Protein AF-A0A7K2Q0P8-F1 (afdb_monomer)

Structure (mmCIF, N/CA/C/O backbone):
data_AF-A0A7K2Q0P8-F1
#
_entry.id   AF-A0A7K2Q0P8-F1
#
loop_
_atom_site.group_PDB
_atom_site.id
_atom_site.type_symbol
_atom_site.label_atom_id
_atom_site.label_alt_id
_atom_site.label_comp_id
_atom_site.label_asym_id
_atom_site.label_entity_id
_atom_site.label_seq_id
_atom_site.pdbx_PDB_ins_code
_atom_site.Cartn_x
_atom_site.Cartn_y
_atom_site.Cartn_z
_atom_site.occupancy
_atom_site.B_iso_or_equiv
_atom_site.auth_seq_id
_atom_site.auth_comp_id
_atom_site.auth_asym_id
_atom_site.auth_atom_id
_atom_site.pdbx_PDB_model_num
ATOM 1 N N . MET A 1 1 ? 0.032 1.705 -35.510 1.00 32.38 1 MET A N 1
ATOM 2 C CA . MET A 1 1 ? -0.776 0.789 -34.671 1.00 32.38 1 MET A CA 1
ATOM 3 C C . MET A 1 1 ? -0.063 0.314 -33.397 1.00 32.38 1 MET A C 1
ATOM 5 O O . MET A 1 1 ? -0.763 0.073 -32.431 1.00 32.38 1 MET A O 1
ATOM 9 N N . ALA A 1 2 ? 1.277 0.293 -33.313 1.00 30.33 2 ALA A N 1
ATOM 10 C CA . ALA A 1 2 ? 2.008 -0.089 -32.087 1.00 30.33 2 ALA A CA 1
ATOM 11 C C . ALA A 1 2 ? 1.844 0.876 -30.885 1.00 30.33 2 ALA A C 1
ATOM 13 O O . ALA A 1 2 ? 1.839 0.439 -29.739 1.00 30.33 2 ALA A O 1
ATOM 14 N N . ALA A 1 3 ? 1.615 2.175 -31.125 1.00 35.56 3 ALA A N 1
ATOM 15 C CA . ALA A 1 3 ? 1.322 3.131 -30.050 1.00 35.56 3 ALA A CA 1
ATOM 16 C C . ALA A 1 3 ? 0.004 2.821 -29.312 1.00 35.56 3 ALA A C 1
ATOM 18 O O . ALA A 1 3 ? -0.130 3.158 -28.145 1.00 35.56 3 ALA A O 1
ATOM 19 N N . ILE A 1 4 ? -0.951 2.139 -29.960 1.00 36.28 4 ILE A N 1
ATOM 20 C CA . ILE A 1 4 ? -2.225 1.728 -29.346 1.00 36.28 4 ILE A CA 1
ATOM 21 C C . ILE A 1 4 ? -2.031 0.493 -28.444 1.00 36.28 4 ILE A C 1
ATOM 23 O O . ILE A 1 4 ? -2.782 0.315 -27.488 1.00 36.28 4 ILE A O 1
ATOM 27 N N . GLU A 1 5 ? -1.003 -0.326 -28.692 1.00 36.34 5 GLU A N 1
ATOM 28 C CA . GLU A 1 5 ? -0.676 -1.479 -27.843 1.00 36.34 5 GLU A CA 1
ATOM 29 C C . GLU A 1 5 ? 0.145 -1.085 -26.605 1.00 36.34 5 GLU A C 1
ATOM 31 O O . GLU A 1 5 ? -0.151 -1.583 -25.521 1.00 36.34 5 GLU A O 1
ATOM 36 N N . LEU A 1 6 ? 1.069 -0.117 -26.712 1.00 39.50 6 LEU A N 1
ATOM 37 C CA . LEU A 1 6 ? 1.700 0.505 -25.531 1.00 39.50 6 LEU A CA 1
ATOM 38 C C . LEU A 1 6 ? 0.698 1.327 -24.693 1.00 39.50 6 LEU A C 1
ATOM 40 O O . LEU A 1 6 ? 0.765 1.333 -23.470 1.00 39.50 6 LEU A O 1
ATOM 44 N N . ASN A 1 7 ? -0.294 1.960 -25.324 1.00 39.28 7 ASN A N 1
ATOM 45 C CA . ASN A 1 7 ? -1.367 2.706 -24.644 1.00 39.28 7 ASN A CA 1
ATOM 46 C C . ASN A 1 7 ? -2.333 1.787 -23.846 1.00 39.28 7 ASN A C 1
ATOM 48 O O . ASN A 1 7 ? -3.173 2.254 -23.085 1.00 39.28 7 ASN A O 1
ATOM 52 N N . ARG A 1 8 ? -2.223 0.453 -23.979 1.00 47.94 8 ARG A N 1
ATOM 53 C CA . ARG A 1 8 ? -2.902 -0.502 -23.082 1.00 47.94 8 ARG A CA 1
ATOM 54 C C . ARG A 1 8 ? -2.062 -0.901 -21.864 1.00 47.94 8 ARG A C 1
ATOM 56 O O . ARG A 1 8 ? -2.646 -1.404 -20.904 1.00 47.94 8 ARG A O 1
ATOM 63 N N . SER A 1 9 ? -0.738 -0.700 -21.871 1.00 60.16 9 SER A N 1
ATOM 64 C CA . SER A 1 9 ? 0.135 -1.156 -20.779 1.00 60.16 9 SER A CA 1
ATOM 65 C C . SER A 1 9 ? 0.196 -0.192 -19.597 1.00 60.16 9 SER A C 1
ATOM 67 O O . SER A 1 9 ? 0.247 -0.669 -18.467 1.00 60.16 9 SER A O 1
ATOM 69 N N . GLY A 1 10 ? 0.130 1.127 -19.816 1.00 63.50 10 GLY A N 1
ATOM 70 C CA . GLY A 1 10 ? 0.243 2.141 -18.755 1.00 63.50 10 GLY A CA 1
ATOM 71 C C . GLY A 1 10 ? -0.878 2.050 -17.715 1.00 63.50 10 GLY A C 1
ATOM 72 O O . GLY A 1 10 ? -0.632 1.771 -16.540 1.00 63.50 10 GLY A O 1
ATOM 73 N N . GLY A 1 11 ? -2.135 2.193 -18.145 1.00 70.00 11 GLY A N 1
ATOM 74 C CA . GLY A 1 11 ? -3.288 2.070 -17.243 1.00 70.00 11 GLY A CA 1
ATOM 75 C C . GLY A 1 11 ? -3.462 0.691 -16.587 1.00 70.00 11 GLY A C 1
ATOM 76 O O . GLY A 1 11 ? -3.832 0.606 -15.413 1.00 70.00 11 GLY A O 1
ATOM 77 N N . ALA A 1 12 ? -3.144 -0.396 -17.300 1.00 73.25 12 ALA A N 1
ATOM 78 C CA . ALA A 1 12 ? -3.151 -1.745 -16.726 1.00 73.25 12 ALA A CA 1
ATOM 79 C C . ALA A 1 12 ? -2.068 -1.908 -15.648 1.00 73.25 12 ALA A C 1
ATOM 81 O O . ALA A 1 12 ? -2.327 -2.497 -14.597 1.00 73.25 12 ALA A O 1
ATOM 82 N N . TYR A 1 13 ? -0.883 -1.336 -15.876 1.00 77.12 13 TYR A N 1
ATOM 83 C CA . TYR A 1 13 ? 0.220 -1.366 -14.924 1.00 77.12 13 TYR A CA 1
ATOM 84 C C . TYR A 1 13 ? -0.144 -0.676 -13.609 1.00 77.12 13 TYR A C 1
ATOM 86 O O . TYR A 1 13 ? 0.104 -1.243 -12.551 1.00 77.12 13 TYR A O 1
ATOM 94 N N . VAL A 1 14 ? -0.789 0.497 -13.647 1.00 82.62 14 VAL A N 1
ATOM 95 C CA . VAL A 1 14 ? -1.215 1.224 -12.433 1.00 82.62 14 VAL A CA 1
ATOM 96 C C . VAL A 1 14 ? -2.133 0.365 -11.556 1.00 82.62 14 VAL A C 1
ATOM 98 O O . VAL A 1 14 ? -1.926 0.269 -10.345 1.00 82.62 14 VAL A O 1
ATOM 101 N N . ALA A 1 15 ? -3.126 -0.294 -12.157 1.00 82.56 15 ALA A N 1
ATOM 102 C CA . ALA A 1 15 ? -4.069 -1.139 -11.426 1.00 82.56 15 ALA A CA 1
ATOM 103 C C . ALA A 1 15 ? -3.408 -2.409 -10.865 1.00 82.56 15 ALA A C 1
ATOM 105 O O . ALA A 1 15 ? -3.648 -2.779 -9.715 1.00 82.56 15 ALA A O 1
ATOM 106 N N . VAL A 1 16 ? -2.542 -3.060 -11.648 1.00 78.94 16 VAL A N 1
ATOM 107 C CA . VAL A 1 16 ? -1.790 -4.241 -11.194 1.00 78.94 16 VAL A CA 1
ATOM 108 C C . VAL A 1 16 ? -0.816 -3.867 -10.080 1.00 78.94 16 VAL A C 1
ATOM 110 O O . VAL A 1 16 ? -0.762 -4.559 -9.066 1.00 78.94 16 VAL A O 1
ATOM 113 N N . ALA A 1 17 ? -0.096 -2.753 -10.224 1.00 82.00 17 ALA A N 1
ATOM 114 C CA . ALA A 1 17 ? 0.813 -2.243 -9.208 1.00 82.00 17 ALA A CA 1
ATOM 115 C C . ALA A 1 17 ? 0.069 -1.968 -7.896 1.00 82.00 17 ALA A C 1
ATOM 117 O O . ALA A 1 17 ? 0.511 -2.434 -6.852 1.00 82.00 17 ALA A O 1
ATOM 118 N N . PHE A 1 18 ? -1.097 -1.312 -7.940 1.00 88.12 18 PHE A N 1
ATOM 119 C CA . PHE A 1 18 ? -1.948 -1.126 -6.759 1.00 88.12 18 PHE A CA 1
ATOM 120 C C . PHE A 1 18 ? -2.274 -2.456 -6.064 1.00 88.12 18 PHE A C 1
ATOM 122 O O . PHE A 1 18 ? -2.035 -2.591 -4.867 1.00 88.12 18 PHE A O 1
ATOM 129 N N . LEU A 1 19 ? -2.758 -3.459 -6.807 1.00 85.88 19 LEU A N 1
ATOM 130 C CA . LEU A 1 19 ? -3.130 -4.762 -6.241 1.00 85.88 19 LEU A CA 1
ATOM 131 C C . LEU A 1 19 ? -1.932 -5.511 -5.642 1.00 85.88 19 LEU A C 1
ATOM 133 O O . LEU A 1 19 ? -2.042 -6.090 -4.560 1.00 85.88 19 LEU A O 1
ATOM 137 N N . VAL A 1 20 ? -0.783 -5.480 -6.319 1.00 79.94 20 VAL A N 1
ATOM 138 C CA . VAL A 1 20 ? 0.468 -6.066 -5.819 1.00 79.94 20 VAL A CA 1
ATOM 139 C C . VAL A 1 20 ? 0.883 -5.386 -4.517 1.00 79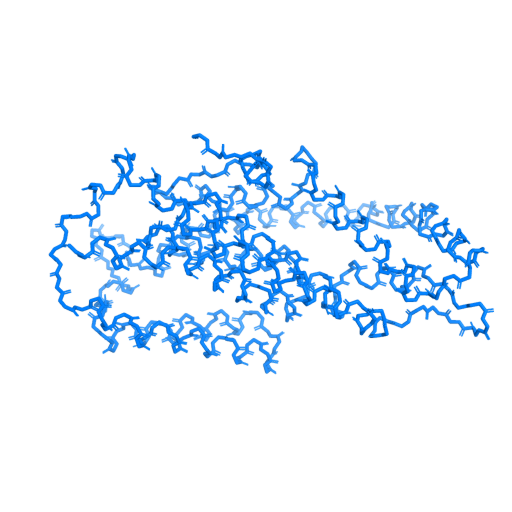.94 20 VAL A C 1
ATOM 141 O O . VAL A 1 20 ? 1.196 -6.070 -3.543 1.00 79.94 20 VAL A O 1
ATOM 144 N N . VAL A 1 21 ? 0.826 -4.054 -4.458 1.00 85.69 21 VAL A N 1
ATOM 145 C CA . VAL A 1 21 ? 1.157 -3.321 -3.233 1.00 85.69 21 VAL A CA 1
ATOM 146 C C . VAL A 1 21 ? 0.156 -3.620 -2.120 1.00 85.69 21 VAL A C 1
ATOM 148 O O . VAL A 1 21 ? 0.594 -3.849 -1.000 1.00 85.69 21 VAL A O 1
ATOM 151 N N . CYS A 1 22 ? -1.150 -3.708 -2.396 1.00 86.88 22 CYS A N 1
ATOM 152 C CA . CYS A 1 22 ? -2.152 -4.112 -1.402 1.00 86.88 22 CYS A CA 1
ATOM 153 C C . CYS A 1 22 ? -1.795 -5.450 -0.746 1.00 86.88 22 CYS A C 1
ATOM 155 O O . CYS A 1 22 ? -1.881 -5.596 0.472 1.00 86.88 22 CYS A O 1
ATOM 157 N N . VAL A 1 23 ? -1.384 -6.427 -1.555 1.00 82.31 23 VAL A N 1
ATOM 158 C CA . VAL A 1 23 ? -0.967 -7.748 -1.077 1.00 82.31 23 VAL A CA 1
ATOM 159 C C . VAL A 1 23 ? 0.282 -7.661 -0.206 1.00 82.31 23 VAL A C 1
ATOM 161 O O . VAL A 1 23 ? 0.292 -8.197 0.903 1.00 82.31 23 VAL A O 1
ATOM 164 N N . ILE A 1 24 ? 1.320 -6.974 -0.687 1.00 79.44 24 ILE A N 1
ATOM 165 C CA . ILE A 1 24 ? 2.579 -6.819 0.051 1.00 79.44 24 ILE A CA 1
ATOM 166 C C . ILE A 1 24 ? 2.325 -6.085 1.371 1.00 79.44 24 ILE A C 1
ATOM 168 O O . ILE A 1 24 ? 2.806 -6.528 2.409 1.00 79.44 24 ILE A O 1
ATOM 172 N N . ALA A 1 25 ? 1.515 -5.027 1.356 1.00 84.50 25 ALA A N 1
ATOM 173 C CA . ALA A 1 25 ? 1.188 -4.231 2.533 1.00 84.50 25 ALA A CA 1
ATOM 174 C C . ALA A 1 25 ? 0.425 -5.043 3.590 1.00 84.50 25 ALA A C 1
ATOM 176 O O . ALA A 1 25 ? 0.721 -4.940 4.780 1.00 84.50 25 ALA A O 1
ATOM 177 N N . MET A 1 26 ? -0.512 -5.903 3.168 1.00 82.81 26 MET A N 1
ATOM 178 C CA . MET A 1 26 ? -1.205 -6.827 4.075 1.00 82.81 26 MET A CA 1
ATOM 179 C C . MET A 1 26 ? -0.249 -7.823 4.742 1.00 82.81 26 MET A C 1
ATOM 181 O O . MET A 1 26 ? -0.456 -8.182 5.901 1.00 82.81 26 MET A O 1
ATOM 185 N N . ALA A 1 27 ? 0.774 -8.286 4.017 1.00 73.88 27 ALA A N 1
ATOM 186 C CA . ALA A 1 27 ? 1.766 -9.223 4.539 1.00 73.88 27 ALA A CA 1
ATOM 187 C C . ALA A 1 27 ? 2.802 -8.537 5.443 1.00 73.88 27 ALA A C 1
ATOM 189 O O . ALA A 1 27 ? 3.167 -9.092 6.477 1.00 73.88 27 ALA A O 1
ATOM 190 N N . ALA A 1 28 ? 3.256 -7.340 5.062 1.00 74.06 28 ALA A N 1
ATOM 191 C CA . ALA A 1 28 ? 4.276 -6.578 5.776 1.00 74.06 28 ALA A CA 1
ATOM 192 C C . ALA A 1 28 ? 3.746 -5.938 7.066 1.00 74.06 28 ALA A C 1
ATOM 194 O O . ALA A 1 28 ? 4.506 -5.762 8.012 1.00 74.06 28 ALA A O 1
ATOM 195 N N . GLY A 1 29 ? 2.461 -5.568 7.115 1.00 71.38 29 GLY A N 1
ATOM 196 C CA . GLY A 1 29 ? 1.858 -4.954 8.300 1.00 71.38 29 GLY A CA 1
ATOM 197 C C . GLY A 1 29 ? 2.244 -3.500 8.559 1.00 71.38 29 GLY A C 1
ATOM 198 O O . GLY A 1 29 ? 1.829 -2.946 9.570 1.00 71.38 29 GLY A O 1
ATOM 199 N N . SER A 1 30 ? 3.018 -2.888 7.659 1.00 80.56 30 SER A N 1
ATOM 200 C CA . SER A 1 30 ? 3.461 -1.498 7.750 1.00 80.56 30 SER A CA 1
ATOM 201 C C . SER A 1 30 ? 3.373 -0.815 6.389 1.00 80.56 30 SER A C 1
ATOM 203 O O . SER A 1 30 ? 4.023 -1.231 5.423 1.00 80.56 30 SER A O 1
ATOM 205 N N . SER A 1 31 ? 2.613 0.273 6.315 1.00 84.75 31 SER A N 1
ATOM 206 C CA . SER A 1 31 ? 2.510 1.127 5.129 1.00 84.75 31 SER A CA 1
ATOM 207 C C . SER A 1 31 ? 3.823 1.837 4.784 1.00 84.75 31 SER A C 1
ATOM 209 O O . SER A 1 31 ? 4.222 1.834 3.620 1.00 84.75 31 SER A O 1
ATOM 211 N N . ILE A 1 32 ? 4.554 2.378 5.767 1.00 82.38 32 ILE A N 1
ATOM 212 C CA . ILE A 1 32 ? 5.842 3.063 5.535 1.00 82.38 32 ILE A CA 1
ATOM 213 C C . ILE A 1 32 ? 6.897 2.098 4.983 1.00 82.38 32 ILE A C 1
ATOM 215 O O . ILE A 1 32 ? 7.506 2.382 3.949 1.00 82.38 32 ILE A O 1
ATOM 219 N N . GLY A 1 33 ? 7.078 0.935 5.619 1.00 75.56 33 GLY A N 1
ATOM 220 C CA . GLY A 1 33 ? 8.026 -0.080 5.144 1.00 75.56 33 GLY A CA 1
ATOM 221 C C . GLY A 1 33 ? 7.673 -0.599 3.747 1.00 75.56 33 GLY A C 1
ATOM 222 O O . GLY A 1 33 ? 8.552 -0.793 2.901 1.00 75.56 33 GLY A O 1
ATOM 223 N N . THR A 1 34 ? 6.374 -0.733 3.466 1.00 82.88 34 THR A N 1
ATOM 224 C CA . THR A 1 34 ? 5.898 -1.098 2.130 1.00 82.88 34 THR A CA 1
ATOM 225 C C . THR A 1 34 ? 6.275 -0.037 1.099 1.00 82.88 34 THR A C 1
ATOM 227 O O . THR A 1 34 ? 6.840 -0.395 0.069 1.00 82.88 34 THR A O 1
ATOM 230 N N . MET A 1 35 ? 6.048 1.256 1.368 1.00 81.69 35 MET A N 1
ATOM 231 C CA . MET A 1 35 ? 6.392 2.337 0.430 1.00 81.69 35 MET A CA 1
ATOM 232 C C . MET A 1 35 ? 7.881 2.343 0.066 1.00 81.69 35 MET A C 1
ATOM 234 O O . MET A 1 35 ? 8.209 2.377 -1.119 1.00 81.69 35 MET A O 1
ATOM 238 N N . PHE A 1 36 ? 8.774 2.232 1.056 1.00 74.81 36 PHE A N 1
ATOM 239 C CA . PHE A 1 36 ? 10.222 2.174 0.815 1.00 74.81 36 PHE A CA 1
ATOM 240 C C . PHE A 1 36 ? 10.656 0.964 -0.012 1.00 74.81 36 PHE A C 1
ATOM 242 O O . PHE A 1 36 ? 11.686 1.021 -0.674 1.00 74.81 36 PHE A O 1
ATOM 249 N N . THR A 1 37 ? 9.876 -0.115 0.001 1.00 70.81 37 THR A N 1
ATOM 250 C CA . THR A 1 37 ? 10.182 -1.322 -0.772 1.00 70.81 37 THR A CA 1
ATOM 251 C C . THR A 1 37 ? 9.642 -1.228 -2.196 1.00 70.81 37 THR A C 1
ATOM 253 O O . THR A 1 37 ? 10.331 -1.569 -3.154 1.00 70.81 37 THR A O 1
ATOM 256 N N . VAL A 1 38 ? 8.399 -0.769 -2.355 1.00 75.75 38 VAL A N 1
ATOM 257 C CA . VAL A 1 38 ? 7.681 -0.878 -3.633 1.00 75.75 38 VAL A CA 1
ATOM 258 C C . VAL A 1 38 ? 7.913 0.308 -4.566 1.00 75.75 38 VAL A C 1
ATOM 260 O O . VAL A 1 38 ? 7.979 0.088 -5.774 1.00 75.75 38 VAL A O 1
ATOM 263 N N . PHE A 1 39 ? 8.073 1.539 -4.055 1.00 77.06 39 PHE A N 1
ATOM 264 C CA . PHE A 1 39 ? 8.323 2.724 -4.896 1.00 77.06 39 PHE A CA 1
ATOM 265 C C . PHE A 1 39 ? 9.623 2.558 -5.697 1.00 77.06 39 PHE A C 1
ATOM 267 O O . PHE A 1 39 ? 9.539 2.596 -6.925 1.00 77.06 39 PHE A O 1
ATOM 274 N N . PRO A 1 40 ? 10.748 2.208 -5.035 1.00 66.69 40 PRO A N 1
ATOM 275 C CA . PRO A 1 40 ? 11.848 1.374 -5.496 1.00 66.69 40 PRO A CA 1
ATOM 276 C C . PRO A 1 40 ? 11.828 0.899 -6.936 1.00 66.69 40 PRO A C 1
ATOM 278 O O . PRO A 1 40 ? 12.641 1.242 -7.795 1.00 66.69 40 PRO A O 1
ATOM 281 N N . ILE A 1 41 ? 10.862 0.002 -7.089 1.00 66.81 41 ILE A N 1
ATOM 282 C CA . ILE A 1 41 ? 10.785 -1.050 -8.080 1.00 66.81 41 ILE A CA 1
ATOM 283 C C . ILE A 1 41 ? 9.674 -0.705 -9.065 1.00 66.81 41 ILE A C 1
ATOM 285 O O . ILE A 1 41 ? 9.884 -0.702 -10.275 1.00 66.81 41 ILE A O 1
ATOM 289 N N . LEU A 1 42 ? 8.483 -0.398 -8.546 1.00 73.19 42 LEU A N 1
ATOM 290 C CA . LEU A 1 42 ? 7.278 -0.274 -9.353 1.00 73.19 42 LEU A CA 1
ATOM 291 C C . LEU A 1 42 ? 7.117 1.117 -9.966 1.00 73.19 42 LEU A C 1
ATOM 293 O O . LEU A 1 42 ? 6.543 1.220 -11.049 1.00 73.19 42 LEU A O 1
ATOM 297 N N . TYR A 1 43 ? 7.613 2.170 -9.312 1.00 73.50 43 TYR A N 1
ATOM 298 C CA . TYR A 1 43 ? 7.491 3.536 -9.817 1.00 73.50 43 TYR A CA 1
ATOM 299 C C . TYR A 1 43 ? 8.303 3.769 -11.106 1.00 73.50 43 TYR A C 1
ATOM 301 O O . TYR A 1 43 ? 7.690 4.088 -12.128 1.00 73.50 43 TYR A O 1
ATOM 309 N N . PRO A 1 44 ? 9.636 3.548 -11.141 1.00 62.88 44 PRO A N 1
ATOM 310 C CA . PRO A 1 44 ? 10.418 3.776 -12.359 1.00 62.88 44 PRO A CA 1
ATOM 311 C C . PRO A 1 44 ? 10.017 2.831 -13.499 1.00 62.88 44 PRO A C 1
ATOM 313 O O . PRO A 1 44 ? 9.947 3.256 -14.651 1.00 62.88 44 PRO A O 1
ATOM 316 N N . ALA A 1 45 ? 9.682 1.575 -13.186 1.00 66.25 45 ALA A N 1
ATOM 317 C CA . ALA A 1 45 ? 9.215 0.611 -14.179 1.00 66.25 45 ALA A CA 1
ATOM 318 C C . ALA A 1 45 ? 7.875 1.025 -14.810 1.00 66.25 45 ALA A C 1
ATOM 320 O O . ALA A 1 45 ? 7.703 0.894 -16.019 1.00 66.25 45 ALA A O 1
ATOM 321 N N . GLY A 1 46 ? 6.951 1.580 -14.019 1.00 66.38 46 GLY A N 1
ATOM 322 C CA . GLY A 1 46 ? 5.668 2.061 -14.527 1.00 66.38 46 GLY A CA 1
ATOM 323 C C . GLY A 1 46 ? 5.805 3.279 -15.431 1.00 66.38 46 GLY A C 1
ATOM 324 O O . GLY A 1 46 ? 5.194 3.323 -16.497 1.00 66.38 46 GLY A O 1
ATOM 325 N N . VAL A 1 47 ? 6.657 4.236 -15.054 1.00 69.56 47 VAL A N 1
ATOM 326 C CA . VAL A 1 47 ? 6.945 5.406 -15.899 1.00 69.56 47 VAL A CA 1
ATOM 327 C C . VAL A 1 47 ? 7.600 4.981 -17.219 1.00 69.56 47 VAL A C 1
ATOM 329 O O . VAL A 1 47 ? 7.244 5.508 -18.271 1.00 69.56 47 VAL A O 1
ATOM 332 N N . ALA A 1 48 ? 8.486 3.980 -17.197 1.00 62.59 48 ALA A N 1
ATOM 333 C CA . ALA A 1 48 ? 9.137 3.459 -18.401 1.00 62.59 48 ALA A CA 1
ATOM 334 C C . ALA A 1 48 ? 8.160 2.811 -19.404 1.00 62.59 48 ALA A C 1
ATOM 336 O O . ALA A 1 48 ? 8.394 2.882 -20.608 1.00 62.59 48 ALA A O 1
ATOM 337 N N . VAL A 1 49 ? 7.054 2.218 -18.935 1.00 65.56 49 VAL A N 1
ATOM 338 C CA . VAL A 1 49 ? 5.996 1.648 -19.798 1.00 65.56 49 VAL A CA 1
ATOM 339 C C . VAL A 1 49 ? 4.867 2.637 -20.117 1.00 65.56 49 VAL A C 1
ATOM 341 O O . VAL A 1 49 ? 3.839 2.241 -20.669 1.00 65.56 49 VAL A O 1
ATOM 344 N N . GLY A 1 50 ? 5.055 3.919 -19.783 1.00 64.25 50 GLY A N 1
ATOM 345 C CA . GLY A 1 50 ? 4.151 5.013 -20.139 1.00 64.25 50 GLY A CA 1
ATOM 346 C C . GLY A 1 50 ? 3.056 5.330 -19.120 1.00 64.25 50 GLY A C 1
ATOM 347 O O . GLY A 1 50 ? 2.184 6.131 -19.436 1.00 64.25 50 GLY A O 1
ATOM 348 N N . ALA A 1 51 ? 3.077 4.755 -17.912 1.00 70.88 51 ALA A N 1
ATOM 349 C CA . ALA A 1 51 ? 2.080 5.075 -16.891 1.00 70.88 51 ALA A CA 1
ATOM 350 C C . ALA A 1 51 ? 2.229 6.520 -16.387 1.00 70.88 51 ALA A C 1
ATOM 352 O O . ALA A 1 51 ? 3.337 6.976 -16.090 1.00 70.88 51 ALA A O 1
ATOM 353 N N . GLN A 1 52 ? 1.103 7.220 -16.211 1.00 78.44 52 GLN A N 1
ATOM 354 C CA . GLN A 1 52 ? 1.104 8.574 -15.658 1.00 78.44 52 GLN A CA 1
ATOM 355 C C . GLN A 1 52 ? 1.762 8.591 -14.257 1.00 78.44 52 GLN A C 1
ATOM 357 O O . GLN A 1 52 ? 1.225 7.972 -13.331 1.00 78.44 52 GLN A O 1
ATOM 362 N N . PRO A 1 53 ? 2.860 9.348 -14.051 1.00 79.44 53 PRO A N 1
ATOM 363 C CA . PRO A 1 53 ? 3.633 9.316 -12.806 1.00 79.44 53 PRO A CA 1
ATOM 364 C C . PRO A 1 53 ? 2.805 9.656 -11.562 1.00 79.44 53 PRO A C 1
ATOM 366 O O . PRO A 1 53 ? 2.900 8.985 -10.538 1.00 79.44 53 PRO A O 1
ATOM 369 N N . VAL A 1 54 ? 1.928 10.659 -11.659 1.00 81.75 54 VAL A N 1
ATOM 370 C CA . VAL A 1 54 ? 1.106 11.099 -10.522 1.00 81.75 54 VAL A CA 1
ATOM 371 C C . VAL A 1 54 ? 0.082 10.036 -10.119 1.00 81.75 54 VAL A C 1
ATOM 373 O O . VAL A 1 54 ? -0.069 9.730 -8.936 1.00 81.75 54 VAL A O 1
ATOM 376 N N . LEU A 1 55 ? -0.581 9.428 -11.107 1.00 82.44 55 LEU A N 1
ATOM 377 C CA . LEU A 1 55 ? -1.562 8.372 -10.873 1.00 82.44 55 LEU A CA 1
ATOM 378 C C . LEU A 1 55 ? -0.895 7.105 -10.323 1.00 82.44 55 LEU A C 1
ATOM 380 O O . LEU A 1 55 ? -1.426 6.475 -9.412 1.00 82.44 55 LEU A O 1
ATOM 384 N N . LEU A 1 56 ? 0.291 6.763 -10.832 1.00 82.81 56 LEU A N 1
ATOM 385 C CA . LEU A 1 56 ? 1.082 5.639 -10.344 1.00 82.81 56 LEU A CA 1
ATOM 386 C C . LEU A 1 56 ? 1.548 5.854 -8.898 1.00 82.81 56 LEU A C 1
ATOM 388 O O . LEU A 1 56 ? 1.376 4.963 -8.072 1.00 82.81 56 LEU A O 1
ATOM 392 N N . ALA A 1 57 ? 2.080 7.032 -8.561 1.00 83.81 57 ALA A N 1
ATOM 393 C CA . ALA A 1 57 ? 2.467 7.357 -7.186 1.00 83.81 57 ALA A CA 1
ATOM 394 C C . ALA A 1 57 ? 1.267 7.273 -6.226 1.00 83.81 57 ALA A C 1
ATOM 396 O O . ALA A 1 57 ? 1.375 6.683 -5.149 1.00 83.81 57 ALA A O 1
ATOM 397 N N . GLY A 1 58 ? 0.106 7.793 -6.641 1.00 84.94 58 GLY A N 1
ATOM 398 C CA . GLY A 1 58 ? -1.142 7.682 -5.884 1.00 84.94 58 GLY A CA 1
ATOM 399 C C . GLY A 1 58 ? -1.612 6.235 -5.707 1.00 84.94 58 GLY A C 1
ATOM 400 O O . GLY A 1 58 ? -2.054 5.863 -4.620 1.00 84.94 58 GLY A O 1
ATOM 401 N N . ALA A 1 59 ? -1.467 5.395 -6.734 1.00 86.56 59 ALA A N 1
ATOM 402 C CA . ALA A 1 59 ? -1.797 3.973 -6.682 1.00 86.56 59 ALA A CA 1
ATOM 403 C C . ALA A 1 59 ? -0.890 3.200 -5.709 1.00 86.56 59 ALA A C 1
ATOM 405 O O . ALA A 1 59 ? -1.388 2.456 -4.865 1.00 86.56 59 ALA A O 1
ATOM 406 N N . LEU A 1 60 ? 0.428 3.413 -5.764 1.00 87.50 60 LEU A N 1
ATOM 407 C CA . LEU A 1 60 ? 1.378 2.771 -4.847 1.00 87.50 60 LEU A CA 1
ATOM 408 C C . LEU A 1 60 ? 1.132 3.196 -3.390 1.00 87.50 60 LEU A C 1
ATOM 410 O O . LEU A 1 60 ? 1.088 2.354 -2.495 1.00 87.50 60 LEU A O 1
ATOM 414 N N . LEU A 1 61 ? 0.896 4.491 -3.158 1.00 88.50 61 LEU A N 1
ATOM 415 C CA . LEU A 1 61 ? 0.528 5.029 -1.846 1.00 88.50 61 LEU A CA 1
ATOM 416 C C . LEU A 1 61 ? -0.776 4.408 -1.319 1.00 88.50 61 LEU A C 1
ATOM 418 O O . LEU A 1 61 ? -0.834 3.938 -0.183 1.00 88.50 61 LEU A O 1
ATOM 422 N N . SER A 1 62 ? -1.815 4.369 -2.156 1.00 88.50 62 SER A N 1
ATOM 423 C CA . SER A 1 62 ? -3.125 3.817 -1.787 1.00 88.50 62 SER A CA 1
ATOM 424 C C . SER A 1 62 ? -3.039 2.330 -1.446 1.00 88.50 62 SER A C 1
ATOM 426 O O . SER A 1 62 ? -3.679 1.875 -0.500 1.00 88.50 62 SER A O 1
ATOM 428 N N . GLY A 1 63 ? -2.222 1.569 -2.182 1.00 88.12 63 GLY A N 1
ATOM 429 C CA . GLY A 1 63 ? -1.987 0.156 -1.896 1.00 88.12 63 GLY A CA 1
ATOM 430 C C . GLY A 1 63 ? -1.287 -0.060 -0.553 1.00 88.12 63 GLY A C 1
ATOM 431 O O . GLY A 1 63 ? -1.661 -0.961 0.197 1.00 88.12 63 GLY A O 1
ATOM 432 N N . ALA A 1 64 ? -0.314 0.794 -0.216 1.00 87.50 64 ALA A N 1
ATOM 433 C CA . ALA A 1 64 ? 0.394 0.719 1.060 1.00 87.50 64 ALA A CA 1
ATOM 434 C C . ALA A 1 64 ? -0.549 0.997 2.244 1.00 87.50 64 ALA A C 1
ATOM 436 O O . ALA A 1 64 ? -0.554 0.247 3.218 1.00 87.50 64 ALA A O 1
ATOM 437 N N . LEU A 1 65 ? -1.406 2.016 2.129 1.00 87.44 65 LEU A N 1
ATOM 438 C CA . LEU A 1 65 ? -2.398 2.381 3.153 1.00 87.44 65 LEU A CA 1
ATOM 439 C C . LEU A 1 65 ? -3.552 1.376 3.269 1.00 87.44 65 LEU A C 1
ATOM 441 O O . LEU A 1 65 ? -4.143 1.199 4.336 1.00 87.44 65 LEU A O 1
ATOM 445 N N . PHE A 1 66 ? -3.885 0.684 2.180 1.00 88.38 66 PHE A N 1
ATOM 446 C CA . PHE A 1 66 ? -4.843 -0.415 2.230 1.00 88.38 66 PHE A CA 1
ATOM 447 C C . PHE A 1 66 ? -4.369 -1.536 3.172 1.00 88.38 66 PHE A C 1
ATOM 449 O O . PHE A 1 66 ? -5.187 -2.104 3.898 1.00 88.38 66 PHE A O 1
ATOM 456 N N . GLY A 1 67 ? -3.062 -1.816 3.216 1.00 85.88 67 GLY A N 1
ATOM 457 C CA . GLY A 1 67 ? -2.484 -2.820 4.112 1.00 85.88 67 GLY A CA 1
ATOM 458 C C . GLY A 1 67 ? -2.789 -2.570 5.586 1.00 85.88 67 GLY A C 1
ATOM 459 O O . GLY A 1 67 ? -3.177 -3.506 6.281 1.00 85.88 67 GLY A O 1
ATOM 460 N N . ASP A 1 68 ? -2.736 -1.314 6.039 1.00 85.00 68 ASP A N 1
ATOM 461 C CA . ASP A 1 68 ? -3.014 -0.942 7.437 1.00 85.00 68 ASP A CA 1
ATOM 462 C C . ASP A 1 68 ? -4.455 -1.266 7.872 1.00 85.00 68 ASP A C 1
ATOM 464 O O . ASP A 1 68 ? -4.727 -1.497 9.052 1.00 85.00 68 ASP A O 1
ATOM 468 N N . ASN A 1 69 ? -5.384 -1.359 6.913 1.00 82.50 69 ASN A N 1
ATOM 469 C CA . ASN A 1 69 ? -6.778 -1.700 7.182 1.00 82.50 69 ASN A CA 1
ATOM 470 C C . ASN A 1 69 ? -7.030 -3.206 7.330 1.00 82.50 69 ASN A C 1
ATOM 472 O O . ASN A 1 69 ? -7.992 -3.582 7.995 1.00 82.50 69 ASN A O 1
ATOM 476 N N . LEU A 1 70 ? -6.241 -4.078 6.696 1.00 83.38 70 LEU A N 1
ATOM 477 C CA . LEU A 1 70 ? -6.465 -5.532 6.755 1.00 83.38 70 LEU A CA 1
ATOM 478 C C . LEU A 1 70 ? -5.388 -6.298 7.517 1.00 83.38 70 LEU A C 1
ATOM 480 O O . LEU A 1 70 ? -5.655 -7.426 7.932 1.00 83.38 70 LEU A O 1
ATOM 484 N N . ALA A 1 71 ? -4.196 -5.735 7.700 1.00 83.88 71 ALA A N 1
ATOM 485 C CA . ALA A 1 71 ? -3.105 -6.420 8.370 1.00 83.88 71 ALA A CA 1
ATOM 486 C C . ALA A 1 71 ? -3.383 -6.536 9.881 1.00 83.88 71 ALA A C 1
ATOM 488 O O . ALA A 1 71 ? -3.438 -5.519 10.575 1.00 83.88 71 ALA A O 1
ATOM 489 N N . PRO A 1 72 ? -3.484 -7.759 10.443 1.00 77.75 72 PRO A N 1
ATOM 490 C CA . PRO A 1 72 ? -3.714 -7.950 11.880 1.00 77.75 72 PRO A CA 1
ATOM 491 C C . PRO A 1 72 ? -2.572 -7.450 12.771 1.00 77.75 72 PRO A C 1
ATOM 493 O O . PRO A 1 72 ? -2.744 -7.338 13.977 1.00 77.75 72 PRO A O 1
ATOM 496 N N . ILE A 1 73 ? -1.407 -7.201 12.178 1.00 79.81 73 ILE A N 1
ATOM 497 C CA . ILE A 1 73 ? -0.189 -6.743 12.850 1.00 79.81 73 ILE A CA 1
ATOM 498 C C . ILE A 1 73 ? 0.044 -5.231 12.701 1.00 79.81 73 ILE A C 1
ATOM 500 O O . ILE A 1 73 ? 1.037 -4.740 13.215 1.00 79.81 73 ILE A O 1
ATOM 504 N N . SER A 1 74 ? -0.841 -4.496 12.013 1.00 83.50 74 SER A N 1
ATOM 505 C CA . SER A 1 74 ? -0.694 -3.041 11.862 1.00 83.50 74 SER A CA 1
ATOM 506 C C . SER A 1 74 ? -0.973 -2.319 13.180 1.00 83.50 74 SER A C 1
ATOM 508 O O . SER A 1 74 ? -1.978 -2.598 13.841 1.00 83.50 74 SER A O 1
ATOM 510 N N . ASP A 1 75 ? -0.127 -1.346 13.524 1.00 82.56 75 ASP A N 1
ATOM 511 C CA . ASP A 1 75 ? -0.235 -0.548 14.753 1.00 82.56 75 ASP A CA 1
ATOM 512 C C . ASP A 1 75 ? -1.613 0.103 14.894 1.00 82.56 75 ASP A C 1
ATOM 514 O O . ASP A 1 75 ? -2.227 0.057 15.959 1.00 82.56 75 ASP A O 1
ATOM 518 N N . THR A 1 76 ? -2.151 0.635 13.794 1.00 81.19 76 THR A N 1
ATOM 519 C CA . THR A 1 76 ? -3.492 1.240 13.769 1.00 81.19 76 THR A CA 1
ATOM 520 C C . THR A 1 76 ? -4.568 0.232 14.166 1.00 81.19 76 THR A C 1
ATOM 522 O O . THR A 1 76 ? -5.394 0.506 15.032 1.00 81.19 76 THR A O 1
ATOM 525 N N . THR A 1 77 ? -4.486 -0.981 13.619 1.00 84.12 77 THR A N 1
ATOM 526 C CA . THR A 1 77 ? -5.398 -2.093 13.893 1.00 84.12 77 THR A CA 1
ATOM 527 C C . THR A 1 77 ? -5.289 -2.604 15.335 1.00 84.12 77 THR A C 1
ATOM 529 O O . THR A 1 77 ? -6.305 -2.937 15.951 1.00 84.12 77 THR A O 1
ATOM 532 N N . VAL A 1 78 ? -4.081 -2.652 15.900 1.00 83.56 78 VAL A N 1
ATOM 533 C CA . VAL A 1 78 ? -3.853 -3.077 17.291 1.00 83.56 78 VAL A CA 1
ATOM 534 C C . VAL A 1 78 ? -4.353 -2.019 18.276 1.00 83.56 78 VAL A C 1
ATOM 536 O O . VAL A 1 78 ? -5.075 -2.342 19.226 1.00 83.56 78 VAL A O 1
ATOM 539 N N . ILE A 1 79 ? -4.017 -0.749 18.045 1.00 82.56 79 ILE A N 1
ATOM 540 C CA . ILE A 1 79 ? -4.429 0.373 18.897 1.00 82.56 79 ILE A CA 1
ATOM 541 C C . ILE A 1 79 ? -5.949 0.532 18.855 1.00 82.56 79 ILE A C 1
ATOM 543 O O . ILE A 1 79 ? -6.597 0.699 19.891 1.00 82.56 79 ILE A O 1
ATOM 547 N N . SER A 1 80 ? -6.561 0.408 17.678 1.00 82.12 80 SER A N 1
ATOM 548 C CA . SER A 1 80 ? -8.002 0.563 17.567 1.00 82.12 80 SER A CA 1
ATOM 549 C C . SER A 1 80 ? -8.774 -0.557 18.226 1.00 82.12 80 SER A C 1
ATOM 551 O O . SER A 1 80 ? -9.703 -0.280 18.982 1.00 82.12 80 SER A O 1
ATOM 553 N N . ALA A 1 81 ? -8.348 -1.806 18.057 1.00 84.12 81 ALA A N 1
ATOM 554 C CA . ALA A 1 81 ? -8.934 -2.942 18.752 1.00 84.12 81 ALA A CA 1
ATOM 555 C C . ALA A 1 81 ? -8.780 -2.819 20.282 1.00 84.12 81 ALA A C 1
ATOM 557 O O . ALA A 1 81 ? -9.759 -2.953 21.022 1.00 84.12 81 ALA A O 1
ATOM 558 N N . SER A 1 82 ? -7.582 -2.477 20.764 1.00 83.44 82 SER A N 1
ATOM 559 C CA . SER A 1 82 ? -7.298 -2.347 22.202 1.00 83.44 82 SER A CA 1
ATOM 560 C C . SER A 1 82 ? -7.974 -1.142 22.870 1.00 83.44 82 SER A C 1
ATOM 562 O O . SER A 1 82 ? -8.109 -1.118 24.092 1.00 83.44 82 SER A O 1
ATOM 564 N N . SER A 1 83 ? -8.474 -0.176 22.097 1.00 83.12 83 SER A N 1
ATOM 565 C CA . SER A 1 83 ? -9.236 0.964 22.627 1.00 83.12 83 SER A CA 1
ATOM 566 C C . SER A 1 83 ? -10.724 0.674 22.885 1.00 83.12 83 SER A C 1
ATOM 568 O O . SER A 1 83 ? -11.362 1.417 23.629 1.00 83.12 83 SER A O 1
ATOM 570 N N . GLN A 1 84 ? -11.296 -0.389 22.301 1.00 83.38 84 GLN A N 1
ATOM 571 C CA . GLN A 1 84 ? -12.744 -0.643 22.337 1.00 83.38 84 GLN A CA 1
ATOM 572 C C . GLN A 1 84 ? -13.120 -1.731 23.349 1.00 83.38 84 GLN A C 1
ATOM 574 O O . GLN A 1 84 ? -12.606 -2.849 23.289 1.00 83.38 84 GLN A O 1
ATOM 579 N N . ARG A 1 85 ? -14.078 -1.452 24.246 1.00 83.06 85 ARG A N 1
ATOM 580 C CA . ARG A 1 85 ? -14.456 -2.357 25.356 1.00 83.06 85 ARG A CA 1
ATOM 581 C C . ARG A 1 85 ? -15.778 -3.079 25.126 1.00 83.06 85 ARG A C 1
ATOM 583 O O . ARG A 1 85 ? -16.747 -2.489 24.652 1.00 83.06 85 ARG A O 1
ATOM 590 N N . TYR A 1 86 ? -15.861 -4.353 25.510 1.00 81.19 86 TYR A N 1
ATOM 591 C CA . TYR A 1 86 ? -17.122 -5.098 25.479 1.00 81.19 86 TYR A CA 1
ATOM 592 C C . TYR A 1 86 ? -18.076 -4.668 26.603 1.00 81.19 86 TYR A C 1
ATOM 594 O O . TYR A 1 86 ? -17.688 -4.559 27.759 1.00 81.19 86 TYR A O 1
ATOM 602 N N . ARG A 1 87 ? -19.366 -4.502 26.274 1.00 69.31 87 ARG A N 1
ATOM 603 C CA . ARG A 1 87 ? -20.407 -4.115 27.251 1.00 69.31 87 ARG A CA 1
ATOM 604 C C . ARG A 1 87 ? -20.898 -5.274 28.126 1.00 69.31 87 ARG A C 1
ATOM 606 O O . ARG A 1 87 ? -21.346 -5.056 29.242 1.00 69.31 87 ARG A O 1
ATOM 613 N N . ARG A 1 88 ? -20.886 -6.501 27.593 1.00 69.06 88 ARG A N 1
ATOM 614 C CA . ARG A 1 88 ? -21.457 -7.704 28.241 1.00 69.06 88 ARG A CA 1
ATOM 615 C C . ARG A 1 88 ? -20.413 -8.747 28.653 1.00 69.06 88 ARG A C 1
ATOM 617 O O . ARG A 1 88 ? -20.778 -9.787 29.185 1.00 69.06 88 ARG A O 1
ATOM 624 N N . ARG A 1 89 ? -19.133 -8.497 28.379 1.00 77.62 89 ARG A N 1
ATOM 625 C CA . ARG A 1 89 ? -18.015 -9.400 28.673 1.00 77.62 89 ARG A CA 1
ATOM 626 C C . ARG A 1 89 ? -16.841 -8.562 29.159 1.00 77.62 89 ARG A C 1
ATOM 628 O O . ARG A 1 89 ? -16.603 -7.495 28.606 1.00 77.62 89 ARG A O 1
ATOM 635 N N . ASN A 1 90 ? -16.089 -9.058 30.137 1.00 71.12 90 ASN A N 1
ATOM 636 C CA . ASN A 1 90 ? -14.800 -8.461 30.475 1.00 71.12 90 ASN A CA 1
ATOM 637 C C . ASN A 1 90 ? -13.797 -8.747 29.349 1.00 71.12 90 ASN A C 1
ATOM 639 O O . ASN A 1 90 ? -13.506 -9.906 29.057 1.00 71.12 90 ASN A O 1
ATOM 643 N N . GLY A 1 91 ? -13.310 -7.688 28.700 1.00 78.44 91 GLY A N 1
ATOM 644 C CA . GLY A 1 91 ? -12.315 -7.769 27.632 1.00 78.44 91 GLY A CA 1
ATOM 645 C C . GLY A 1 91 ? -12.362 -6.589 26.658 1.00 78.44 91 GLY A C 1
ATOM 646 O O . GLY A 1 91 ? -13.331 -5.825 26.615 1.00 78.44 91 GLY A O 1
ATOM 647 N N . LEU A 1 92 ? -11.299 -6.469 25.867 1.00 82.75 92 LEU A N 1
ATOM 648 C CA . LEU A 1 92 ? -11.159 -5.521 24.757 1.00 82.75 92 LEU A CA 1
ATOM 649 C C . LEU A 1 92 ? -11.521 -6.201 23.435 1.00 82.75 92 LEU A C 1
ATOM 651 O O . LEU A 1 92 ? -11.576 -7.431 23.367 1.00 82.75 92 LEU A O 1
ATOM 655 N N . ALA A 1 93 ? -11.777 -5.421 22.387 1.00 81.62 93 ALA A N 1
ATOM 656 C CA . ALA A 1 93 ? -12.021 -5.971 21.064 1.00 81.62 93 ALA A CA 1
ATOM 657 C C . ALA A 1 93 ? -10.797 -6.763 20.575 1.00 81.62 93 ALA A C 1
ATOM 659 O O . ALA A 1 93 ? -9.663 -6.297 20.600 1.00 81.62 93 ALA A O 1
ATOM 660 N N . GLU A 1 94 ? -11.042 -7.991 20.129 1.00 85.62 94 GLU A N 1
ATOM 661 C CA . GLU A 1 94 ? -10.014 -8.858 19.560 1.00 85.62 94 GLU A CA 1
ATOM 662 C C . GLU A 1 94 ? -9.628 -8.373 18.160 1.00 85.62 94 GLU A C 1
ATOM 664 O O . GLU A 1 94 ? -10.496 -8.192 17.302 1.00 85.62 94 GLU A O 1
ATOM 669 N N . VAL A 1 95 ? -8.326 -8.240 17.906 1.00 84.38 95 VAL A N 1
ATOM 670 C CA . VAL A 1 95 ? -7.776 -7.708 16.650 1.00 84.38 95 VAL A CA 1
ATOM 671 C C . VAL A 1 95 ? -8.284 -8.485 15.430 1.00 84.38 95 VAL A C 1
ATOM 673 O O . VAL A 1 95 ? -8.798 -7.900 14.478 1.00 84.38 95 VAL A O 1
ATOM 676 N N . GLY A 1 96 ? -8.242 -9.822 15.480 1.00 82.75 96 GLY A N 1
ATOM 677 C CA . GLY A 1 96 ? -8.738 -10.672 14.391 1.00 82.75 96 GLY A CA 1
ATOM 678 C C . GLY A 1 96 ? -10.236 -10.497 14.115 1.00 82.75 96 GLY A C 1
ATOM 679 O O . GLY A 1 96 ? -10.667 -10.553 12.963 1.00 82.75 96 GLY A O 1
ATOM 680 N N . GLY A 1 97 ? -11.030 -10.225 15.154 1.00 82.69 97 GLY A N 1
ATOM 681 C CA . GLY A 1 97 ? -12.459 -9.940 15.022 1.00 82.69 97 GLY A CA 1
ATOM 682 C C . GLY A 1 97 ? -12.734 -8.590 14.358 1.00 82.69 97 GLY A C 1
ATOM 683 O O . GLY A 1 97 ? -13.607 -8.504 13.493 1.00 82.69 97 GLY A O 1
ATOM 684 N N . VAL A 1 98 ? -11.947 -7.561 14.696 1.00 86.06 98 VAL A N 1
ATOM 685 C CA . VAL A 1 98 ? -12.000 -6.239 14.046 1.00 86.06 98 VAL A CA 1
ATOM 686 C C . VAL A 1 98 ? -11.655 -6.367 12.561 1.00 86.06 98 VAL A C 1
ATOM 688 O O . VAL A 1 98 ? -12.455 -5.965 11.715 1.00 86.06 98 VAL A O 1
ATOM 691 N N . VAL A 1 99 ? -10.533 -7.021 12.229 1.00 87.12 99 VAL A N 1
ATOM 692 C CA . VAL A 1 99 ? -10.101 -7.275 10.840 1.00 87.12 99 VAL A CA 1
ATOM 693 C C . VAL A 1 99 ? -11.173 -8.024 10.049 1.00 87.12 99 VAL A C 1
ATOM 695 O O . VAL A 1 99 ? -11.563 -7.585 8.968 1.00 87.12 99 VAL A O 1
ATOM 698 N N . ARG A 1 100 ? -11.725 -9.113 10.59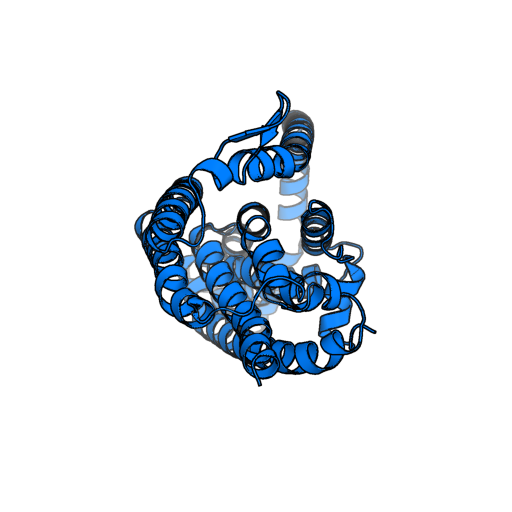8 1.00 86.25 100 ARG A N 1
ATOM 699 C CA . ARG A 1 100 ? -12.783 -9.887 9.927 1.00 86.25 100 ARG A CA 1
ATOM 700 C C . ARG A 1 100 ? -14.044 -9.058 9.687 1.00 86.25 100 ARG A C 1
ATOM 702 O O . ARG A 1 100 ? -14.695 -9.225 8.658 1.00 86.25 100 ARG A O 1
ATOM 709 N N . ALA A 1 101 ? -14.388 -8.168 10.617 1.00 87.12 101 ALA A N 1
ATOM 710 C CA . ALA A 1 101 ? -15.543 -7.292 10.480 1.00 87.12 101 ALA A CA 1
ATOM 711 C C . ALA A 1 101 ? -15.351 -6.215 9.399 1.00 87.12 101 ALA A C 1
ATOM 713 O O . ALA A 1 101 ? -16.339 -5.827 8.777 1.00 87.12 101 ALA A O 1
ATOM 714 N N . ARG A 1 102 ? -14.121 -5.730 9.162 1.00 89.75 102 ARG A N 1
ATOM 715 C CA . ARG A 1 102 ? -13.842 -4.720 8.118 1.00 89.75 102 ARG A CA 1
ATOM 716 C C . ARG A 1 102 ? -13.470 -5.273 6.752 1.00 89.75 102 ARG A C 1
ATOM 718 O O . ARG A 1 102 ? -13.765 -4.617 5.759 1.00 89.75 102 ARG A O 1
ATOM 725 N N . ALA A 1 103 ? -12.899 -6.475 6.696 1.00 88.06 103 ALA A N 1
ATOM 726 C CA . ALA A 1 103 ? -12.465 -7.134 5.467 1.00 8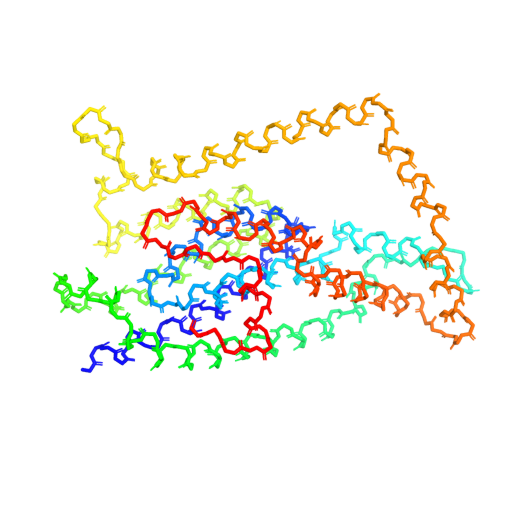8.06 103 ALA A CA 1
ATOM 727 C C . ALA A 1 103 ? -13.455 -7.009 4.290 1.00 88.06 103 ALA A C 1
ATOM 729 O O . ALA A 1 103 ? -13.008 -6.596 3.223 1.00 88.06 103 ALA A O 1
ATOM 730 N N . PRO A 1 104 ? -14.774 -7.276 4.427 1.00 88.44 104 PRO A N 1
ATOM 731 C CA . PRO A 1 104 ? -15.693 -7.131 3.296 1.00 88.44 104 PRO A CA 1
ATOM 732 C C . PRO A 1 104 ? -15.783 -5.691 2.767 1.00 88.44 104 PRO A C 1
ATOM 734 O O . PRO A 1 104 ? -15.800 -5.493 1.554 1.00 88.44 104 PRO A O 1
ATOM 737 N N . TYR A 1 105 ? -15.779 -4.682 3.644 1.00 88.75 105 TYR A N 1
ATOM 738 C CA . TYR A 1 105 ? -15.829 -3.275 3.234 1.00 88.75 105 TYR A CA 1
ATOM 739 C C . TYR A 1 105 ? -14.520 -2.855 2.571 1.00 88.75 105 TYR A C 1
ATOM 741 O O . TYR A 1 105 ? -14.531 -2.319 1.466 1.00 88.75 105 TYR A O 1
ATOM 749 N N . SER A 1 106 ? -13.388 -3.166 3.198 1.00 88.12 106 SER A N 1
ATOM 750 C CA . SER A 1 106 ? -12.079 -2.791 2.673 1.00 88.12 106 SER A CA 1
ATOM 751 C C . SER A 1 106 ? -11.768 -3.500 1.349 1.00 88.12 106 SER A C 1
ATOM 753 O O . SER A 1 106 ? -11.312 -2.848 0.416 1.00 88.12 106 SER A O 1
ATOM 755 N N . LEU A 1 107 ? -12.082 -4.794 1.206 1.00 89.06 107 LEU A N 1
ATOM 756 C CA . LEU A 1 107 ? -11.911 -5.521 -0.060 1.00 89.06 107 LEU A CA 1
ATOM 757 C C . LEU A 1 107 ? -12.820 -4.972 -1.165 1.00 89.06 107 LEU A C 1
ATOM 759 O O . LEU A 1 107 ? -12.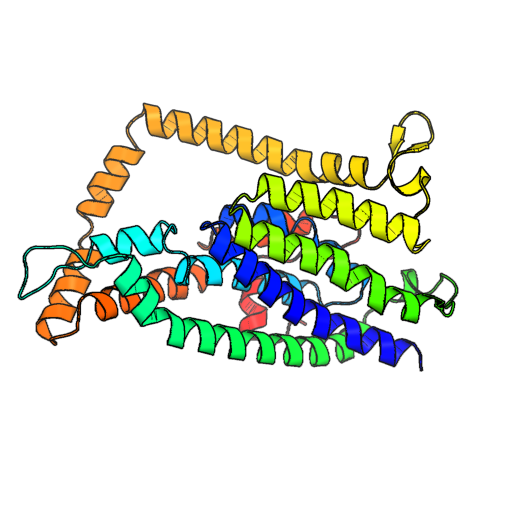377 -4.838 -2.304 1.00 89.06 107 LEU A O 1
ATOM 763 N N . SER A 1 108 ? -14.067 -4.607 -0.841 1.00 88.31 108 SER A N 1
ATOM 764 C CA . SER A 1 108 ? -14.963 -3.974 -1.816 1.00 88.31 108 SER A CA 1
ATOM 765 C C . SER A 1 108 ? -14.447 -2.603 -2.270 1.00 88.31 108 SER A C 1
ATOM 767 O O . SER A 1 108 ? -14.470 -2.300 -3.462 1.00 88.31 108 SER A O 1
ATOM 769 N N . ALA A 1 109 ? -13.894 -1.812 -1.345 1.00 88.19 109 ALA A N 1
ATOM 770 C CA . ALA A 1 109 ? -13.273 -0.530 -1.650 1.00 88.19 109 ALA A CA 1
ATOM 771 C C . ALA A 1 109 ? -11.998 -0.698 -2.490 1.00 88.19 109 ALA A C 1
ATOM 773 O O . ALA A 1 109 ? -11.795 0.061 -3.431 1.00 88.19 109 ALA A O 1
ATOM 774 N N . ALA A 1 110 ? -11.175 -1.714 -2.211 1.00 88.12 110 ALA A N 1
ATOM 775 C CA . ALA A 1 110 ? -9.986 -2.019 -3.005 1.00 88.12 110 ALA A CA 1
ATOM 776 C C . ALA A 1 110 ? -10.337 -2.464 -4.428 1.00 88.12 110 ALA A C 1
ATOM 778 O O . ALA A 1 110 ? -9.702 -2.017 -5.379 1.00 88.12 110 ALA A O 1
ATOM 779 N N . LEU A 1 111 ? -11.373 -3.291 -4.597 1.00 89.38 111 LEU A N 1
ATOM 780 C CA . LEU A 1 111 ? -11.858 -3.675 -5.922 1.00 89.38 111 LEU A CA 1
ATOM 781 C C . LEU A 1 111 ? -12.320 -2.444 -6.713 1.00 89.38 111 LEU A C 1
ATOM 783 O O . LEU A 1 111 ? -11.939 -2.264 -7.868 1.00 89.38 111 LEU A O 1
ATOM 787 N N . LEU A 1 112 ? -13.105 -1.572 -6.076 1.00 90.38 112 LEU A N 1
ATOM 788 C CA . LEU A 1 112 ? -13.576 -0.334 -6.688 1.00 90.38 112 LEU A CA 1
ATOM 789 C C . LEU A 1 112 ? -12.410 0.604 -7.032 1.00 90.38 112 LEU A C 1
ATOM 791 O O . LEU A 1 112 ? -12.359 1.125 -8.143 1.00 90.38 112 LEU A O 1
ATOM 795 N N . ALA A 1 113 ? -11.441 0.766 -6.130 1.00 87.56 113 ALA A N 1
ATOM 796 C CA . ALA A 1 113 ? -10.236 1.553 -6.370 1.00 87.56 113 ALA A CA 1
ATOM 797 C C . ALA A 1 113 ? -9.413 0.994 -7.538 1.00 87.56 113 ALA A C 1
ATOM 799 O O . ALA A 1 113 ? -9.003 1.761 -8.402 1.00 87.56 113 ALA A O 1
ATOM 800 N N . ALA A 1 114 ? -9.233 -0.327 -7.630 1.00 84.62 114 ALA A N 1
ATOM 801 C CA . ALA A 1 114 ? -8.523 -0.962 -8.739 1.00 84.62 114 ALA A CA 1
ATOM 802 C C . ALA A 1 114 ? -9.207 -0.689 -10.089 1.00 84.62 114 ALA A C 1
ATOM 804 O O . ALA A 1 114 ? -8.536 -0.342 -11.061 1.00 84.62 114 ALA A O 1
ATOM 805 N N . VAL A 1 115 ? -10.542 -0.778 -10.144 1.00 86.06 115 VAL A N 1
ATOM 806 C CA . VAL A 1 115 ? -11.321 -0.450 -11.350 1.00 86.06 115 VAL A CA 1
ATOM 807 C C . VAL A 1 115 ? -11.193 1.033 -11.700 1.00 86.06 115 VAL A C 1
ATOM 809 O O . VAL A 1 115 ? -10.955 1.373 -12.857 1.00 86.06 115 VAL A O 1
ATOM 812 N N . LEU A 1 116 ? -11.312 1.929 -10.720 1.00 87.00 116 LEU A N 1
ATOM 813 C CA . LEU A 1 116 ? -11.192 3.368 -10.953 1.00 87.00 116 LEU A CA 1
ATOM 814 C C . LEU A 1 116 ? -9.785 3.765 -11.404 1.00 87.00 116 LEU A C 1
ATOM 816 O O . LEU A 1 116 ? -9.661 4.558 -12.331 1.00 87.00 116 LEU A O 1
ATOM 820 N N . LEU A 1 117 ? -8.740 3.192 -10.806 1.00 84.19 117 LEU A N 1
ATOM 821 C CA . LEU A 1 117 ? -7.348 3.418 -11.197 1.00 84.19 117 LEU A CA 1
ATOM 822 C C . LEU A 1 117 ? -7.065 2.887 -12.603 1.00 84.19 117 LEU A C 1
ATOM 824 O O . LEU A 1 117 ? -6.397 3.565 -13.380 1.00 84.19 117 LEU A O 1
ATOM 828 N N . TYR A 1 118 ? -7.624 1.729 -12.960 1.00 82.75 118 TYR A N 1
ATOM 829 C CA . TYR A 1 118 ? -7.548 1.199 -14.320 1.00 82.75 118 TYR A CA 1
ATOM 830 C C . TYR A 1 118 ? -8.184 2.163 -15.332 1.00 82.75 118 TYR A C 1
ATOM 832 O O . TYR A 1 118 ? -7.550 2.559 -16.309 1.00 82.75 118 TYR A O 1
ATOM 840 N N . LEU A 1 119 ? -9.418 2.607 -15.068 1.00 81.88 119 LEU A N 1
ATOM 841 C CA . LEU A 1 119 ? -10.139 3.539 -15.940 1.00 81.88 119 LEU A CA 1
ATOM 842 C C . LEU A 1 119 ? -9.469 4.918 -16.009 1.00 81.88 119 LEU A C 1
ATOM 844 O O . LEU A 1 119 ? -9.430 5.530 -17.076 1.00 81.88 119 LEU A O 1
ATOM 848 N N . ALA A 1 120 ? -8.947 5.417 -14.888 1.00 80.06 120 ALA A N 1
ATOM 849 C CA . ALA A 1 120 ? -8.203 6.670 -14.827 1.00 80.06 120 ALA A CA 1
ATOM 850 C C . ALA A 1 120 ? -6.894 6.569 -15.617 1.00 80.06 120 ALA A C 1
ATOM 852 O O . ALA A 1 120 ? -6.588 7.477 -16.386 1.00 80.06 120 ALA A O 1
ATOM 853 N N . GLY A 1 121 ? -6.183 5.444 -15.512 1.00 73.19 121 GLY A N 1
ATOM 854 C CA . GLY A 1 121 ? -4.955 5.185 -16.258 1.00 73.19 121 GLY A CA 1
ATOM 855 C C . GLY A 1 121 ? -5.195 5.145 -17.763 1.00 73.19 121 GLY A C 1
ATOM 856 O O . GLY A 1 121 ? -4.551 5.876 -18.506 1.00 73.19 121 GLY A O 1
ATOM 857 N N . MET A 1 122 ? -6.230 4.424 -18.206 1.00 70.50 122 MET A N 1
ATOM 858 C CA . MET A 1 122 ? -6.636 4.408 -19.620 1.00 70.50 122 MET A CA 1
ATOM 859 C C . MET A 1 122 ? -7.016 5.796 -20.166 1.00 70.50 122 MET A C 1
ATOM 861 O O . MET A 1 122 ? -6.931 6.045 -21.367 1.00 70.50 122 MET A O 1
ATOM 865 N N . ARG A 1 123 ? -7.498 6.707 -19.310 1.00 67.94 123 ARG A N 1
ATOM 866 C CA . ARG A 1 123 ? -7.872 8.078 -19.700 1.00 67.94 123 ARG A CA 1
ATOM 867 C C . ARG A 1 123 ? -6.693 9.045 -19.674 1.00 67.94 123 ARG A C 1
ATOM 869 O O . ARG A 1 123 ? -6.686 9.992 -20.460 1.00 67.94 123 ARG A O 1
ATOM 876 N N . ALA A 1 124 ? -5.741 8.834 -18.773 1.00 64.25 124 ALA A N 1
ATOM 877 C CA . ALA A 1 124 ? -4.537 9.640 -18.639 1.00 64.25 124 ALA A CA 1
ATOM 878 C C . ALA A 1 124 ? -3.573 9.443 -19.817 1.00 64.25 124 ALA A C 1
ATOM 880 O O . ALA A 1 124 ? -3.042 10.427 -20.342 1.00 64.25 124 ALA A O 1
ATOM 881 N N . ASP A 1 125 ? -3.430 8.202 -20.293 1.00 54.41 125 ASP A N 1
ATOM 882 C CA . ASP A 1 125 ? -2.522 7.858 -21.395 1.00 54.41 125 ASP A CA 1
ATOM 883 C C . ASP A 1 125 ? -2.918 8.562 -22.717 1.00 54.41 125 ASP A C 1
ATOM 885 O O . ASP A 1 125 ? -2.060 9.006 -23.480 1.00 54.41 125 ASP A O 1
ATOM 889 N N . ASN A 1 126 ? -4.216 8.815 -22.941 1.00 47.53 126 ASN A N 1
ATOM 890 C CA . ASN A 1 126 ? -4.712 9.562 -24.109 1.00 47.53 126 ASN A CA 1
ATOM 891 C C . ASN A 1 126 ? -4.382 11.069 -24.097 1.00 47.53 126 ASN A C 1
ATOM 893 O O . ASN A 1 126 ? -4.585 11.736 -25.110 1.00 47.53 126 ASN A O 1
ATOM 897 N N . MET A 1 127 ? -3.906 11.623 -22.974 1.00 45.50 127 MET A N 1
ATOM 898 C CA . MET A 1 127 ? -3.585 13.051 -22.838 1.00 45.50 127 MET A CA 1
ATOM 899 C C . MET A 1 127 ? -2.077 13.312 -22.696 1.00 45.50 127 MET A C 1
ATOM 901 O O . MET A 1 127 ? -1.589 14.314 -23.213 1.00 45.50 127 MET A O 1
ATOM 905 N N . PHE A 1 128 ? -1.322 12.393 -22.081 1.00 43.91 128 PHE A N 1
ATOM 906 C CA . PHE A 1 128 ? 0.141 12.499 -21.940 1.00 43.91 128 PHE A CA 1
ATOM 907 C C . PHE A 1 128 ? 0.899 12.300 -23.267 1.00 43.91 128 PHE A C 1
ATOM 909 O O . PHE A 1 128 ? 1.988 12.841 -23.456 1.00 43.91 128 PHE A O 1
ATOM 916 N N . LEU A 1 129 ? 0.291 11.615 -24.242 1.00 43.03 129 LEU A N 1
ATOM 917 C CA . LEU A 1 129 ? 0.814 11.512 -25.613 1.00 43.03 129 LEU A CA 1
ATOM 918 C C . LEU A 1 129 ? 0.847 12.860 -26.369 1.00 43.03 129 LEU A C 1
ATOM 920 O O . LEU A 1 129 ? 1.441 12.933 -27.443 1.00 43.03 129 LEU A O 1
ATOM 924 N N . GLY A 1 130 ? 0.247 13.927 -25.821 1.00 39.84 130 GLY A N 1
ATOM 925 C CA . GLY A 1 130 ? 0.334 15.295 -26.348 1.00 39.84 130 GLY A CA 1
ATOM 926 C C . GLY A 1 130 ? 1.524 16.117 -25.829 1.00 39.84 130 GLY A C 1
ATOM 927 O O . GLY A 1 130 ? 1.821 17.169 -26.389 1.00 39.84 130 GLY A O 1
ATOM 928 N N . SER A 1 131 ? 2.228 15.656 -24.790 1.00 37.66 131 SER A N 1
ATOM 929 C CA . SER A 1 131 ? 3.356 16.366 -24.173 1.00 37.66 131 SER A CA 1
ATOM 930 C C . SER A 1 131 ? 4.672 15.629 -24.429 1.00 37.66 131 SER A C 1
ATOM 932 O O . SER A 1 131 ? 4.993 14.683 -23.720 1.00 37.66 131 SER A O 1
ATOM 934 N N . THR A 1 132 ? 5.376 16.047 -25.487 1.00 35.16 132 THR A N 1
ATOM 935 C CA . THR A 1 132 ? 6.839 16.119 -25.771 1.00 35.16 132 THR A CA 1
ATOM 936 C C . THR A 1 132 ? 7.896 15.215 -25.094 1.00 35.16 132 THR A C 1
ATOM 938 O O . THR A 1 132 ? 9.073 15.368 -25.409 1.00 35.16 132 THR A O 1
ATOM 941 N N . HIS A 1 133 ? 7.569 14.242 -24.245 1.00 39.75 133 HIS A N 1
ATOM 942 C CA . HIS A 1 133 ? 8.539 13.378 -23.553 1.00 39.75 133 HIS A CA 1
ATOM 943 C C . HIS A 1 133 ? 8.524 11.918 -24.030 1.00 39.75 133 HIS A C 1
ATOM 945 O O . HIS A 1 133 ? 9.465 11.179 -23.756 1.00 39.75 133 HIS A O 1
ATOM 951 N N . ALA A 1 134 ? 7.540 11.518 -24.844 1.00 38.03 134 ALA A N 1
ATOM 952 C CA . ALA A 1 134 ? 7.542 10.220 -25.532 1.00 38.03 134 ALA A CA 1
ATOM 953 C C . ALA A 1 134 ? 8.518 10.162 -26.730 1.00 38.03 134 ALA A C 1
ATOM 955 O O . ALA A 1 134 ? 8.838 9.082 -27.221 1.00 38.03 134 ALA A O 1
ATOM 956 N N . ALA A 1 135 ? 9.028 11.310 -27.193 1.00 31.48 135 ALA A N 1
ATOM 957 C CA . ALA A 1 135 ? 9.919 11.376 -28.352 1.00 31.48 135 ALA A CA 1
ATOM 958 C C . ALA A 1 135 ? 11.346 10.863 -28.071 1.00 31.48 135 ALA A C 1
ATOM 960 O O . ALA A 1 135 ? 12.048 10.498 -29.008 1.00 31.48 135 ALA A O 1
ATOM 961 N N . ALA A 1 136 ? 11.773 10.783 -26.805 1.00 33.78 136 ALA A N 1
ATOM 962 C CA . ALA A 1 136 ? 13.112 10.297 -26.456 1.00 33.78 136 ALA A CA 1
ATOM 963 C C . ALA A 1 136 ? 13.200 8.762 -26.318 1.00 33.78 136 ALA A C 1
ATOM 965 O O . ALA A 1 136 ? 14.288 8.206 -26.434 1.00 33.78 136 ALA A O 1
ATOM 966 N N . ALA A 1 137 ? 12.074 8.066 -26.119 1.00 39.66 137 ALA A N 1
ATOM 967 C CA . ALA A 1 137 ? 12.029 6.601 -26.014 1.00 39.66 137 ALA A CA 1
ATOM 968 C C . ALA A 1 137 ? 11.659 5.901 -27.340 1.00 39.66 137 ALA A C 1
ATOM 970 O O . ALA A 1 137 ? 11.760 4.682 -27.448 1.00 39.66 137 ALA A O 1
ATOM 971 N N . ALA A 1 138 ? 11.252 6.662 -28.362 1.00 36.19 138 ALA A N 1
ATOM 972 C CA . ALA A 1 138 ? 10.778 6.144 -29.647 1.00 36.19 138 ALA A CA 1
ATOM 973 C C . ALA A 1 138 ? 11.879 5.967 -30.717 1.00 36.19 138 ALA A C 1
ATOM 975 O O . ALA A 1 138 ? 11.562 5.701 -31.874 1.00 36.19 138 ALA A O 1
ATOM 976 N N . ALA A 1 139 ? 13.159 6.111 -30.355 1.00 31.41 139 ALA A N 1
ATOM 977 C CA . ALA A 1 139 ? 14.294 5.943 -31.272 1.00 31.41 139 ALA A CA 1
ATOM 978 C C . ALA A 1 139 ? 14.995 4.570 -31.161 1.00 31.41 139 ALA A C 1
ATOM 980 O O . ALA A 1 139 ? 16.091 4.399 -31.688 1.00 31.41 139 ALA A O 1
ATOM 981 N N . GLY A 1 140 ? 14.390 3.596 -30.473 1.00 32.50 140 GLY A N 1
ATOM 982 C CA . GLY A 1 140 ? 14.845 2.203 -30.457 1.00 32.50 140 GLY A CA 1
ATOM 983 C C . GLY A 1 140 ? 13.902 1.320 -31.270 1.00 32.50 140 GLY A C 1
ATOM 984 O O . GLY A 1 140 ? 12.711 1.275 -30.976 1.00 32.50 140 GLY A O 1
ATOM 985 N N . ASP A 1 141 ? 14.435 0.645 -32.289 1.00 32.09 141 ASP A N 1
ATOM 986 C CA . ASP A 1 141 ? 13.739 -0.265 -33.207 1.00 32.09 141 ASP A CA 1
ATOM 987 C C . ASP A 1 141 ? 12.588 -1.066 -32.568 1.00 32.09 141 ASP A C 1
ATOM 989 O O . ASP A 1 141 ? 12.779 -1.894 -31.669 1.00 32.09 141 ASP A O 1
ATOM 993 N N . VAL A 1 142 ? 11.376 -0.873 -33.100 1.00 40.03 142 VAL A N 1
ATOM 994 C CA . VAL A 1 142 ? 10.188 -1.667 -32.759 1.00 40.03 142 VAL A CA 1
ATOM 995 C C . VAL A 1 142 ? 10.352 -3.067 -33.350 1.00 40.03 142 VAL A C 1
ATOM 997 O O . VAL A 1 142 ? 9.957 -3.344 -34.482 1.00 40.03 142 VAL A O 1
ATOM 1000 N N . SER A 1 143 ? 10.959 -3.959 -32.570 1.00 37.97 143 SER A N 1
ATOM 1001 C CA . SER A 1 143 ? 11.068 -5.383 -32.885 1.00 37.97 143 SER A CA 1
ATOM 1002 C C . SER A 1 143 ? 9.909 -6.191 -32.261 1.00 37.97 143 SER A C 1
ATOM 1004 O O . SER A 1 143 ? 9.376 -5.800 -31.219 1.00 37.97 143 SER A O 1
ATOM 1006 N N . PRO A 1 144 ? 9.533 -7.363 -32.821 1.00 39.47 144 PRO A N 1
ATOM 1007 C CA . PRO A 1 144 ? 8.450 -8.240 -32.329 1.00 39.47 144 PRO A CA 1
ATOM 1008 C C . PRO A 1 144 ? 8.613 -8.782 -30.889 1.00 39.47 144 PRO A C 1
ATOM 1010 O O . PRO A 1 144 ? 7.786 -9.561 -30.417 1.00 39.47 144 PRO A O 1
ATOM 1013 N N . ARG A 1 145 ? 9.670 -8.381 -30.170 1.00 44.03 145 ARG A N 1
ATOM 1014 C CA . ARG A 1 145 ? 9.973 -8.754 -28.778 1.00 44.03 145 ARG A CA 1
ATOM 1015 C C . ARG A 1 145 ? 9.012 -8.164 -27.742 1.00 44.03 145 ARG A C 1
ATOM 1017 O O . ARG A 1 145 ? 8.994 -8.653 -26.618 1.00 44.03 145 ARG A O 1
ATOM 1024 N N . GLY A 1 146 ? 8.176 -7.188 -28.103 1.00 47.28 146 GLY A N 1
ATOM 1025 C CA . GLY A 1 146 ? 7.114 -6.681 -27.222 1.00 47.28 146 GLY A CA 1
ATOM 1026 C C . GLY A 1 146 ? 6.090 -7.755 -26.824 1.00 47.28 146 GLY A C 1
ATOM 1027 O O . GLY A 1 146 ? 5.641 -7.782 -25.683 1.00 47.28 146 GLY A O 1
ATOM 1028 N N . LEU A 1 147 ? 5.797 -8.724 -27.705 1.00 41.19 147 LEU A N 1
ATOM 1029 C CA . LEU A 1 147 ? 4.961 -9.886 -27.356 1.00 41.19 147 LEU A CA 1
ATOM 1030 C C . LEU A 1 147 ? 5.665 -10.850 -26.387 1.00 41.19 147 LEU A C 1
ATOM 1032 O O . LEU A 1 147 ? 5.014 -11.515 -25.584 1.00 41.19 147 LEU A O 1
ATOM 1036 N N . VAL A 1 148 ? 6.999 -10.893 -26.423 1.00 45.81 148 VAL A N 1
ATOM 1037 C CA . VAL A 1 148 ? 7.821 -11.689 -25.503 1.00 45.81 148 VAL A CA 1
ATOM 1038 C C . VAL A 1 148 ? 7.907 -11.027 -24.125 1.00 45.81 148 VAL A C 1
ATOM 1040 O O . VAL A 1 148 ? 8.311 -11.698 -23.198 1.00 45.81 148 VAL A O 1
ATOM 1043 N N . MET A 1 149 ? 7.461 -9.779 -23.916 1.00 49.94 149 MET A N 1
ATOM 1044 C CA . MET A 1 149 ? 7.330 -9.180 -22.572 1.00 49.94 149 MET A CA 1
ATOM 1045 C C . MET A 1 149 ? 6.110 -9.687 -21.780 1.00 49.94 149 MET A C 1
ATOM 1047 O O . MET A 1 149 ? 6.082 -9.554 -20.558 1.00 49.94 149 MET A O 1
ATOM 1051 N N . LEU A 1 150 ? 5.119 -10.308 -22.430 1.00 48.06 150 LEU A N 1
ATOM 1052 C CA . LEU A 1 150 ? 3.883 -10.754 -21.771 1.00 48.06 150 LEU A CA 1
ATOM 1053 C C . LEU A 1 150 ? 4.070 -12.017 -20.904 1.00 48.06 150 LEU A C 1
ATOM 1055 O O . LEU A 1 150 ? 3.313 -12.239 -19.964 1.00 48.06 150 LEU A O 1
ATOM 1059 N N . VAL A 1 151 ? 5.080 -12.841 -21.202 1.00 50.88 151 VAL A N 1
ATOM 1060 C CA . VAL A 1 151 ? 5.330 -14.136 -20.531 1.00 50.88 151 VAL A CA 1
ATOM 1061 C C . VAL A 1 151 ? 6.366 -14.056 -19.386 1.00 50.88 151 VAL A C 1
ATOM 1063 O O . VAL A 1 151 ? 6.126 -14.657 -18.340 1.00 50.88 151 VAL A O 1
ATOM 1066 N N . PRO A 1 152 ? 7.481 -13.305 -19.497 1.00 52.94 152 PRO A N 1
ATOM 1067 C CA . PRO A 1 152 ? 8.507 -13.197 -18.462 1.00 52.94 152 PRO A CA 1
ATOM 1068 C C . PRO A 1 152 ? 8.109 -12.279 -17.303 1.00 52.94 152 PRO A C 1
ATOM 1070 O O . PRO A 1 152 ? 8.550 -12.510 -16.190 1.00 52.94 152 PRO A O 1
ATOM 1073 N N . VAL A 1 153 ? 7.277 -11.254 -17.515 1.00 55.94 153 VAL A N 1
ATOM 1074 C CA . VAL A 1 153 ? 6.892 -10.293 -16.461 1.00 55.94 153 VAL A CA 1
ATOM 1075 C C . VAL A 1 153 ? 5.994 -10.889 -15.361 1.00 55.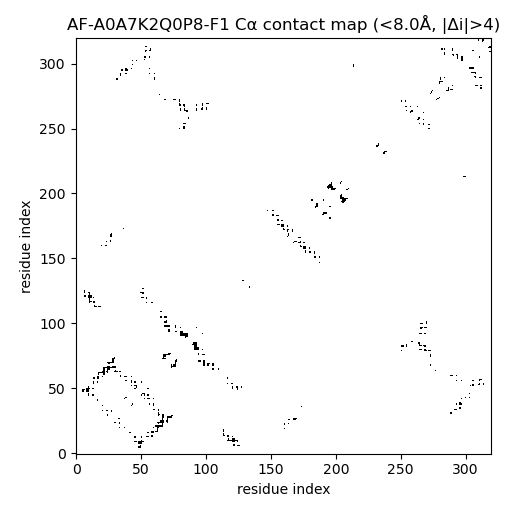94 153 VAL A C 1
ATOM 1077 O O . VAL A 1 153 ? 6.251 -10.605 -14.189 1.00 55.94 153 VAL A O 1
ATOM 1080 N N . PRO A 1 154 ? 4.977 -11.732 -15.642 1.00 59.81 154 PRO A N 1
ATOM 1081 C CA . PRO A 1 154 ? 4.146 -12.280 -14.573 1.00 59.81 154 PRO A CA 1
ATOM 1082 C C . PRO A 1 154 ? 4.875 -13.312 -13.704 1.00 59.81 154 PRO A C 1
ATOM 1084 O O . PRO A 1 154 ? 4.482 -13.487 -12.557 1.00 59.81 154 PRO A O 1
ATOM 1087 N N . VAL A 1 155 ? 5.930 -13.979 -14.190 1.00 66.19 155 VAL A N 1
ATOM 1088 C CA . VAL A 1 155 ? 6.593 -15.072 -13.449 1.00 66.19 155 VAL A CA 1
ATOM 1089 C C . VAL A 1 155 ? 7.309 -14.578 -12.176 1.00 66.19 155 VAL A C 1
ATOM 1091 O O . VAL A 1 155 ? 6.974 -15.078 -11.101 1.00 66.19 155 VAL A O 1
ATOM 1094 N N . PRO A 1 156 ? 8.216 -13.579 -12.213 1.00 63.53 156 PRO A N 1
ATOM 1095 C CA . PRO A 1 156 ? 8.850 -13.029 -11.014 1.00 63.53 156 PRO A CA 1
ATOM 1096 C C . PRO A 1 156 ? 7.841 -12.392 -10.061 1.00 63.53 156 PRO A C 1
ATOM 1098 O O . PRO A 1 156 ? 7.971 -12.533 -8.849 1.00 63.53 156 PRO A O 1
ATOM 1101 N N . VAL A 1 157 ? 6.808 -11.732 -10.600 1.00 61.94 157 VAL A N 1
ATOM 1102 C CA . VAL A 1 157 ? 5.744 -11.122 -9.792 1.00 61.94 157 VAL A CA 1
ATOM 1103 C C . VAL A 1 157 ? 4.951 -12.202 -9.061 1.00 61.94 157 VAL A C 1
ATOM 1105 O O . VAL A 1 157 ? 4.755 -12.099 -7.856 1.00 61.94 157 VAL A O 1
ATOM 1108 N N . LEU A 1 158 ? 4.548 -13.275 -9.745 1.00 66.56 158 LEU A N 1
ATOM 1109 C CA . LEU A 1 158 ? 3.827 -14.385 -9.128 1.00 66.56 158 LEU A CA 1
ATOM 1110 C C . LEU A 1 158 ? 4.679 -15.068 -8.050 1.00 66.56 158 LEU A C 1
ATOM 1112 O O . LEU A 1 158 ? 4.177 -15.349 -6.965 1.00 66.56 158 LEU A O 1
ATOM 1116 N N . VAL A 1 159 ? 5.971 -15.290 -8.314 1.00 70.12 159 VAL A N 1
ATOM 1117 C CA . VAL A 1 159 ? 6.896 -15.868 -7.328 1.00 70.12 159 VAL A CA 1
ATOM 1118 C C . VAL A 1 159 ? 7.049 -14.950 -6.115 1.00 70.12 159 VAL A C 1
ATOM 1120 O O . VAL A 1 159 ? 6.965 -15.428 -4.985 1.00 70.12 159 VAL A O 1
ATOM 1123 N N . LEU A 1 160 ? 7.203 -13.640 -6.327 1.00 67.00 160 LEU A N 1
ATOM 1124 C CA . LEU A 1 160 ? 7.265 -12.651 -5.253 1.00 67.00 160 LEU A CA 1
ATOM 1125 C C . LEU A 1 160 ? 5.992 -12.684 -4.400 1.00 67.00 160 LEU A C 1
ATOM 1127 O O . LEU A 1 160 ? 6.082 -12.738 -3.177 1.00 67.00 160 LEU A O 1
ATOM 1131 N N . LEU A 1 161 ? 4.813 -12.721 -5.028 1.00 62.97 161 LEU A N 1
ATOM 1132 C CA . LEU A 1 161 ? 3.533 -12.797 -4.320 1.00 62.97 161 LEU A CA 1
ATOM 1133 C C . LEU A 1 161 ? 3.405 -14.102 -3.520 1.00 62.97 161 LEU A C 1
ATOM 1135 O O . LEU A 1 161 ? 2.990 -14.070 -2.363 1.00 62.97 161 LEU A O 1
ATOM 1139 N N . ILE A 1 162 ? 3.805 -15.243 -4.089 1.00 72.12 162 ILE A N 1
ATOM 1140 C CA . ILE A 1 162 ? 3.776 -16.537 -3.389 1.00 72.12 162 ILE A CA 1
ATOM 1141 C C . ILE A 1 162 ? 4.702 -16.507 -2.166 1.00 72.12 162 ILE A C 1
ATOM 1143 O O . ILE A 1 162 ? 4.282 -16.887 -1.071 1.00 72.12 162 ILE A O 1
ATOM 1147 N N . VAL A 1 163 ? 5.941 -16.028 -2.313 1.00 68.62 163 VAL A N 1
ATOM 1148 C CA . VAL A 1 163 ? 6.892 -15.945 -1.192 1.00 68.62 163 VAL A CA 1
ATOM 1149 C C . VAL A 1 163 ? 6.414 -14.958 -0.128 1.00 68.62 163 VAL A C 1
ATOM 1151 O O . VAL A 1 163 ? 6.471 -15.294 1.057 1.00 68.62 163 VAL A O 1
ATOM 1154 N N . ALA A 1 164 ? 5.863 -13.809 -0.530 1.00 59.91 164 ALA A N 1
ATOM 1155 C CA . ALA A 1 164 ? 5.295 -12.824 0.390 1.00 59.91 164 ALA A CA 1
ATOM 1156 C C . ALA A 1 164 ? 4.215 -13.444 1.289 1.00 59.91 164 ALA A C 1
ATOM 1158 O O . ALA A 1 164 ? 4.235 -13.261 2.507 1.00 59.91 164 ALA A O 1
ATOM 1159 N N . PHE A 1 165 ? 3.309 -14.240 0.713 1.00 64.38 165 PHE A N 1
ATOM 1160 C CA . PHE A 1 165 ? 2.235 -14.883 1.472 1.00 64.38 165 PHE A CA 1
ATOM 1161 C C . PHE A 1 165 ? 2.704 -16.049 2.344 1.00 64.38 165 PHE A C 1
ATOM 1163 O O . PHE A 1 165 ? 2.208 -16.211 3.461 1.00 64.38 165 PHE A O 1
ATOM 1170 N N . VAL A 1 166 ? 3.639 -16.868 1.853 1.00 72.00 166 VAL A N 1
ATOM 1171 C CA . VAL A 1 166 ? 4.083 -18.077 2.565 1.00 72.00 166 VAL A CA 1
ATOM 1172 C C . VAL A 1 166 ? 5.045 -17.738 3.698 1.00 72.00 166 VAL A C 1
ATOM 1174 O O . VAL A 1 166 ? 4.965 -18.331 4.772 1.00 72.00 166 VAL A O 1
ATOM 1177 N N . LYS A 1 167 ? 5.974 -16.809 3.465 1.00 69.44 167 LYS A N 1
ATOM 1178 C CA . LYS A 1 167 ? 7.079 -16.540 4.391 1.00 69.44 167 LYS A CA 1
ATOM 1179 C C . LYS A 1 167 ? 6.874 -15.297 5.246 1.00 69.44 167 LYS A C 1
ATOM 1181 O O . LYS A 1 167 ? 7.527 -15.207 6.277 1.00 69.44 167 LYS A O 1
ATOM 1186 N N . ARG A 1 168 ? 5.963 -14.388 4.863 1.00 63.09 168 ARG A N 1
ATOM 1187 C CA . ARG A 1 168 ? 5.677 -13.126 5.580 1.00 63.09 168 ARG A CA 1
ATOM 1188 C C . ARG A 1 168 ? 6.943 -12.332 5.935 1.00 63.09 168 ARG A C 1
ATOM 1190 O O . ARG A 1 168 ? 6.997 -11.665 6.960 1.00 63.09 168 ARG A O 1
ATOM 1197 N N . ASP A 1 169 ? 7.962 -12.427 5.085 1.00 65.38 169 ASP A N 1
ATOM 1198 C CA . ASP A 1 169 ? 9.259 -11.780 5.258 1.00 65.38 169 ASP A CA 1
ATOM 1199 C C . ASP A 1 169 ? 9.526 -10.900 4.036 1.00 65.38 169 ASP A C 1
ATOM 1201 O O . ASP A 1 169 ? 9.657 -11.390 2.908 1.00 65.38 169 ASP A O 1
ATOM 1205 N N . LEU A 1 170 ? 9.567 -9.589 4.266 1.00 63.94 170 LEU A N 1
ATOM 1206 C CA . LEU A 1 170 ? 9.751 -8.582 3.227 1.00 63.94 170 LEU A CA 1
ATOM 1207 C C . LEU A 1 170 ? 11.151 -8.644 2.601 1.00 63.94 170 LEU A C 1
ATOM 1209 O O . LEU A 1 170 ? 11.281 -8.494 1.386 1.00 63.94 170 LEU A O 1
ATOM 1213 N N . PHE A 1 171 ? 12.185 -8.921 3.401 1.00 67.00 171 PHE A N 1
ATOM 1214 C CA . PHE A 1 171 ? 13.565 -9.019 2.923 1.00 67.00 171 PHE A CA 1
ATOM 1215 C C . PHE A 1 171 ? 13.743 -10.244 2.031 1.00 67.00 171 PHE A C 1
ATOM 1217 O O . PHE A 1 171 ? 14.303 -10.139 0.938 1.00 67.00 171 PHE A O 1
ATOM 1224 N N . LEU A 1 172 ? 13.199 -11.391 2.450 1.00 66.75 172 LEU A N 1
ATOM 1225 C CA . LEU A 1 172 ? 13.212 -12.608 1.638 1.00 66.75 172 LEU A CA 1
ATOM 1226 C C . LEU A 1 172 ? 12.441 -12.408 0.327 1.00 66.75 172 LEU A C 1
ATOM 1228 O O . LEU A 1 172 ? 12.898 -12.823 -0.736 1.00 66.75 172 LEU A O 1
ATOM 1232 N N . THR A 1 173 ? 11.290 -11.743 0.399 1.00 65.19 173 THR A N 1
ATOM 1233 C CA . THR A 1 173 ? 10.438 -11.436 -0.758 1.00 65.19 173 THR A CA 1
ATOM 1234 C C . THR A 1 173 ? 11.175 -10.570 -1.783 1.00 65.19 173 THR A C 1
ATOM 1236 O O . THR A 1 173 ? 11.188 -10.899 -2.971 1.00 65.19 173 THR A O 1
ATOM 1239 N N . ALA A 1 174 ? 11.845 -9.505 -1.333 1.00 67.56 174 ALA A N 1
ATOM 1240 C CA . ALA A 1 174 ? 12.635 -8.628 -2.194 1.00 67.56 174 ALA A CA 1
ATOM 1241 C C . ALA A 1 174 ? 13.832 -9.361 -2.824 1.00 67.56 174 ALA A C 1
ATOM 1243 O O . ALA A 1 174 ? 14.061 -9.243 -4.028 1.00 67.56 174 ALA A O 1
ATOM 1244 N N . LEU A 1 175 ? 14.557 -10.168 -2.039 1.00 77.88 175 LEU A N 1
ATOM 1245 C CA . LEU A 1 175 ? 15.711 -10.932 -2.517 1.00 77.88 175 LEU A CA 1
ATOM 1246 C C . LEU A 1 175 ? 15.304 -11.967 -3.576 1.00 77.88 175 LEU A C 1
ATOM 1248 O O . LEU A 1 175 ? 15.897 -12.022 -4.654 1.00 77.88 175 LEU A O 1
ATOM 1252 N N . VAL A 1 176 ? 14.271 -12.768 -3.296 1.00 75.00 176 VAL A N 1
ATOM 1253 C CA . VAL A 1 176 ? 13.772 -13.781 -4.236 1.00 75.00 176 VAL A CA 1
ATOM 1254 C C . VAL A 1 176 ? 13.238 -13.118 -5.503 1.00 75.00 176 VAL A C 1
ATOM 1256 O O . VAL A 1 176 ? 13.525 -13.597 -6.601 1.00 75.00 176 VAL A O 1
ATOM 1259 N N . GLY A 1 177 ? 12.515 -12.002 -5.378 1.00 71.25 177 GLY A N 1
ATOM 1260 C CA . GLY A 1 177 ? 12.032 -11.226 -6.519 1.00 71.25 177 GLY A CA 1
ATOM 1261 C C . GLY A 1 177 ? 13.161 -10.703 -7.403 1.00 71.25 177 GLY A C 1
ATOM 1262 O O . GLY A 1 177 ? 13.111 -10.860 -8.621 1.00 71.25 177 GLY A O 1
ATOM 1263 N N . LEU A 1 178 ? 14.214 -10.149 -6.799 1.00 77.50 178 LEU A N 1
ATOM 1264 C CA . LEU A 1 178 ? 15.378 -9.644 -7.525 1.00 77.50 178 LEU A CA 1
ATOM 1265 C C . LEU A 1 178 ? 16.128 -10.772 -8.249 1.00 77.50 178 LEU A C 1
ATOM 1267 O O . LEU A 1 178 ? 16.438 -10.642 -9.434 1.00 77.50 178 LEU A O 1
ATOM 1271 N N . VAL A 1 179 ? 16.367 -11.904 -7.582 1.00 82.25 179 VAL A N 1
ATOM 1272 C CA . VAL A 1 179 ? 17.055 -13.060 -8.183 1.00 82.25 179 VAL A CA 1
ATOM 1273 C C . VAL A 1 179 ? 16.230 -13.660 -9.321 1.00 82.25 179 VAL A C 1
ATOM 1275 O O . VAL A 1 179 ? 16.736 -13.826 -10.430 1.00 82.25 179 VAL A O 1
ATOM 1278 N N . THR A 1 180 ? 14.950 -13.953 -9.084 1.00 78.31 180 THR A N 1
ATOM 1279 C CA . THR A 1 180 ? 14.076 -14.550 -10.108 1.00 78.31 180 THR A CA 1
ATOM 1280 C C . THR A 1 180 ? 13.819 -13.599 -11.271 1.00 78.31 180 THR A C 1
ATOM 1282 O O . THR A 1 180 ? 13.880 -14.032 -12.418 1.00 78.31 180 THR A O 1
ATOM 1285 N N . GLY A 1 181 ? 13.634 -12.303 -11.009 1.00 72.81 181 GLY A N 1
ATOM 1286 C CA . GLY A 1 181 ? 13.512 -11.272 -12.039 1.00 72.81 181 GLY A CA 1
ATOM 1287 C C . GLY A 1 181 ? 14.751 -11.178 -12.923 1.00 72.81 181 GLY A C 1
ATOM 1288 O O . GLY A 1 181 ? 14.630 -11.186 -14.145 1.00 72.81 181 GLY A O 1
ATOM 1289 N N . THR A 1 182 ? 15.944 -11.184 -12.320 1.00 78.12 182 THR A N 1
ATOM 1290 C CA . THR A 1 182 ? 17.213 -11.138 -13.065 1.00 78.12 182 THR A CA 1
ATOM 1291 C C . THR A 1 182 ? 17.393 -12.381 -13.936 1.00 78.12 182 THR A C 1
ATOM 1293 O O . THR A 1 182 ? 17.723 -12.269 -15.115 1.00 78.12 182 THR A O 1
ATOM 1296 N N . LEU A 1 183 ? 17.129 -13.573 -13.389 1.00 80.25 183 LEU A N 1
ATOM 1297 C CA . LEU A 1 183 ? 17.241 -14.833 -14.131 1.00 80.25 183 LEU A CA 1
ATOM 1298 C C . LEU A 1 183 ? 16.262 -14.896 -15.305 1.00 80.25 183 LEU A C 1
ATOM 1300 O O . LEU A 1 183 ? 16.645 -15.282 -16.408 1.00 80.25 183 LEU A O 1
ATOM 1304 N N . VAL A 1 184 ? 15.013 -14.486 -15.086 1.00 76.44 184 VAL A N 1
ATOM 1305 C CA . VAL A 1 184 ? 13.977 -14.469 -16.123 1.00 76.44 184 VAL A CA 1
ATOM 1306 C C . VAL A 1 184 ? 14.287 -13.425 -17.202 1.00 76.44 184 VAL A C 1
ATOM 1308 O O . VAL A 1 184 ? 14.118 -13.714 -18.385 1.00 76.44 184 VAL A O 1
ATOM 1311 N N . ALA A 1 185 ? 14.808 -12.250 -16.835 1.00 70.25 185 ALA A N 1
ATOM 1312 C CA . ALA A 1 185 ? 15.204 -11.210 -17.789 1.00 70.25 185 ALA A CA 1
ATOM 1313 C C . A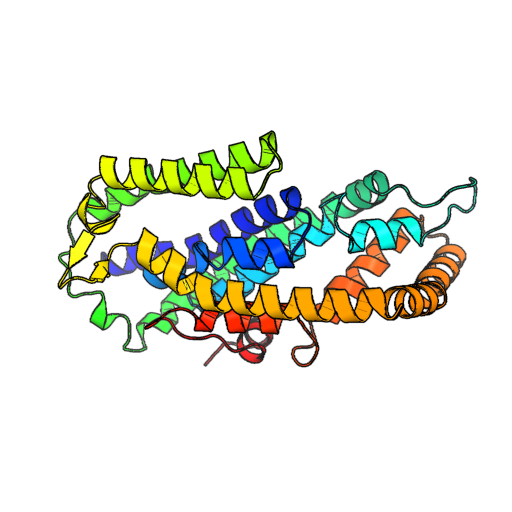LA A 1 185 ? 16.402 -11.625 -18.664 1.00 70.25 185 ALA A C 1
ATOM 1315 O O . ALA A 1 185 ? 16.398 -11.367 -19.871 1.00 70.25 185 ALA A O 1
ATOM 1316 N N . LEU A 1 186 ? 17.390 -12.315 -18.081 1.00 78.25 186 LEU A N 1
ATOM 1317 C CA . LEU A 1 186 ? 18.518 -12.900 -18.817 1.00 78.25 186 LEU A CA 1
ATOM 1318 C C . LEU A 1 186 ? 18.053 -14.036 -19.740 1.00 78.25 186 LEU A C 1
ATOM 1320 O O . LEU A 1 186 ? 18.426 -14.070 -20.911 1.00 78.25 186 LEU A O 1
ATOM 1324 N N . ALA A 1 187 ? 17.200 -14.940 -19.243 1.00 75.00 187 ALA A N 1
ATOM 1325 C CA . ALA A 1 187 ? 16.679 -16.070 -20.017 1.00 75.00 187 ALA A CA 1
ATOM 1326 C C . ALA A 1 187 ? 15.776 -15.631 -21.182 1.00 75.00 187 ALA A C 1
ATOM 1328 O O . ALA A 1 187 ? 15.787 -16.253 -22.242 1.00 75.00 187 ALA A O 1
ATOM 1329 N N . ALA A 1 188 ? 15.025 -14.540 -21.014 1.00 69.25 188 ALA A N 1
ATOM 1330 C CA . ALA A 1 188 ? 14.202 -13.951 -22.068 1.00 69.25 188 ALA A CA 1
ATOM 1331 C C . ALA A 1 188 ? 15.009 -13.111 -23.080 1.00 69.25 188 ALA A C 1
ATOM 1333 O O . ALA A 1 188 ? 14.442 -12.609 -24.053 1.00 69.25 188 ALA A O 1
ATOM 1334 N N . GLY A 1 189 ? 16.319 -12.932 -22.863 1.00 67.62 189 GLY A N 1
ATOM 1335 C CA . GLY A 1 189 ? 17.178 -12.092 -23.699 1.00 67.62 189 GLY A CA 1
ATOM 1336 C C . GLY A 1 189 ? 16.810 -10.606 -23.659 1.00 67.62 189 GLY A C 1
ATOM 1337 O O . GLY A 1 189 ? 17.119 -9.883 -24.605 1.00 67.62 189 GLY A O 1
ATOM 1338 N N . LEU A 1 190 ? 16.121 -10.162 -22.600 1.00 65.25 190 LEU A N 1
ATOM 1339 C CA . LEU A 1 190 ? 15.769 -8.757 -22.365 1.00 65.25 190 LEU A CA 1
ATOM 1340 C C . LEU A 1 190 ? 16.953 -7.957 -21.812 1.00 65.25 190 LEU A C 1
ATOM 1342 O O . LEU A 1 190 ? 16.999 -6.743 -21.981 1.00 65.25 190 LEU A O 1
ATOM 1346 N N . MET A 1 191 ? 17.886 -8.632 -21.141 1.00 68.94 191 MET A N 1
ATOM 1347 C CA . MET A 1 191 ? 19.075 -8.035 -20.539 1.00 68.94 191 MET A CA 1
ATOM 1348 C C . MET A 1 191 ? 20.302 -8.878 -20.871 1.00 68.94 191 MET A C 1
ATOM 1350 O O . MET A 1 191 ? 20.226 -10.106 -20.932 1.00 68.94 191 MET A O 1
ATOM 1354 N N . SER A 1 192 ? 21.442 -8.224 -21.066 1.00 76.44 192 SER A N 1
ATOM 1355 C CA . SER A 1 192 ? 22.744 -8.884 -21.155 1.00 76.44 192 SER A CA 1
ATOM 1356 C C . SER A 1 192 ? 23.389 -8.964 -19.771 1.00 76.44 192 SER A C 1
ATOM 1358 O O . SER A 1 192 ? 23.110 -8.155 -18.891 1.00 76.44 192 SER A O 1
ATOM 1360 N N . VAL A 1 193 ? 24.331 -9.893 -19.572 1.00 75.25 193 VAL A N 1
ATOM 1361 C CA . VAL A 1 193 ? 25.074 -10.023 -18.295 1.00 75.25 193 VAL A CA 1
ATOM 1362 C C . VAL A 1 193 ? 25.798 -8.719 -17.916 1.00 75.25 193 VAL A C 1
ATOM 1364 O O . VAL A 1 193 ? 25.936 -8.404 -16.737 1.00 75.25 193 VAL A O 1
ATOM 1367 N N . LYS A 1 194 ? 26.186 -7.917 -18.915 1.00 73.81 194 LYS A N 1
ATOM 1368 C CA . LYS A 1 194 ? 26.787 -6.591 -18.719 1.00 73.81 194 LYS A CA 1
ATOM 1369 C C . LYS A 1 194 ? 25.820 -5.579 -18.089 1.00 73.81 194 LYS A C 1
ATOM 1371 O O . LYS A 1 194 ? 26.261 -4.743 -17.318 1.00 73.81 194 LYS A O 1
ATOM 1376 N N . ASP A 1 195 ? 24.518 -5.696 -18.338 1.00 70.50 195 ASP A N 1
ATOM 1377 C CA . ASP A 1 195 ? 23.511 -4.773 -17.793 1.00 70.50 195 ASP A CA 1
ATOM 1378 C C . ASP A 1 195 ? 23.215 -5.053 -16.308 1.00 70.50 195 ASP A C 1
ATOM 1380 O O . ASP A 1 195 ? 22.698 -4.193 -15.592 1.00 70.50 195 ASP A O 1
ATOM 1384 N N . VAL A 1 196 ? 23.569 -6.254 -15.827 1.00 76.50 196 VAL A N 1
ATOM 1385 C CA . VAL A 1 196 ? 23.449 -6.658 -14.418 1.00 76.50 196 VAL A CA 1
ATOM 1386 C C . VAL A 1 196 ? 24.540 -6.006 -13.576 1.00 76.50 196 VAL A C 1
ATOM 1388 O O . VAL A 1 196 ? 24.251 -5.326 -12.587 1.00 76.50 196 VAL A O 1
ATOM 1391 N N . LEU A 1 197 ? 25.792 -6.213 -13.981 1.00 79.56 197 LEU A N 1
ATOM 1392 C CA . LEU A 1 197 ? 26.975 -5.693 -13.314 1.00 79.56 197 LEU A CA 1
ATOM 1393 C C . LEU A 1 197 ? 28.111 -5.582 -14.339 1.00 79.56 197 LEU A C 1
ATOM 1395 O O . LEU A 1 197 ? 28.632 -6.589 -14.818 1.00 79.56 197 LEU A O 1
ATOM 1399 N N . SER A 1 198 ? 28.523 -4.362 -14.654 1.00 78.69 198 SER A N 1
ATOM 1400 C CA . SER A 1 198 ? 29.676 -4.079 -15.509 1.00 78.69 198 SER A CA 1
ATOM 1401 C C . SER A 1 198 ? 30.557 -3.001 -14.902 1.00 78.69 198 SER A C 1
ATOM 1403 O O . SER A 1 198 ? 30.142 -2.241 -14.036 1.00 78.69 198 SER A O 1
ATOM 1405 N N . VAL A 1 199 ? 31.789 -2.886 -15.381 1.00 78.31 199 VAL A N 1
ATOM 1406 C CA . VAL A 1 199 ? 32.662 -1.756 -15.056 1.00 78.31 199 VAL A CA 1
ATOM 1407 C C . VAL A 1 199 ? 32.933 -1.014 -16.354 1.00 78.31 199 VAL A C 1
ATOM 1409 O O . VAL A 1 199 ? 33.509 -1.589 -17.275 1.00 78.31 199 VAL A O 1
ATOM 1412 N N . THR A 1 200 ? 32.498 0.242 -16.424 1.00 73.00 200 THR A N 1
ATOM 1413 C CA . THR A 1 200 ? 32.757 1.132 -17.563 1.00 73.00 200 THR A CA 1
ATOM 1414 C C . THR A 1 200 ? 33.552 2.320 -17.032 1.00 73.00 200 THR A C 1
ATOM 1416 O O . THR A 1 200 ? 33.160 2.920 -16.031 1.00 73.00 200 THR A O 1
ATOM 1419 N N . ASP A 1 201 ? 34.710 2.606 -17.630 1.00 66.56 201 ASP A N 1
ATOM 1420 C CA . ASP A 1 201 ? 35.617 3.694 -17.226 1.00 66.56 201 ASP A CA 1
ATOM 1421 C C . ASP A 1 201 ? 35.984 3.705 -15.728 1.00 66.56 201 ASP A C 1
ATOM 1423 O O . ASP A 1 201 ? 35.969 4.739 -15.059 1.00 66.56 201 ASP A O 1
ATOM 1427 N N . GLY A 1 202 ? 36.278 2.528 -15.164 1.00 73.50 202 GLY A N 1
ATOM 1428 C CA . GLY A 1 202 ? 36.681 2.382 -13.759 1.00 73.50 202 GLY A CA 1
ATOM 1429 C C . GLY A 1 202 ? 35.561 2.610 -12.736 1.00 73.50 202 GLY A C 1
ATOM 1430 O O . GLY A 1 202 ? 35.816 2.535 -11.535 1.00 73.50 202 GLY A O 1
ATOM 1431 N N . LYS A 1 203 ? 34.319 2.849 -13.181 1.00 77.75 203 LYS A N 1
ATOM 1432 C CA . LYS A 1 203 ? 33.138 2.964 -12.319 1.00 77.75 203 LYS A CA 1
ATOM 1433 C C . LYS A 1 203 ? 32.265 1.711 -12.444 1.00 77.75 203 LYS A C 1
ATOM 1435 O O . LYS A 1 203 ? 31.998 1.263 -13.564 1.00 77.75 203 LYS A O 1
ATOM 1440 N N . PRO A 1 204 ? 31.802 1.129 -11.324 1.00 78.50 204 PRO A N 1
ATOM 1441 C CA . PRO A 1 204 ? 30.804 0.073 -11.375 1.00 78.50 204 PRO A CA 1
ATOM 1442 C C . PRO A 1 204 ? 29.506 0.641 -11.974 1.00 78.50 204 PRO A C 1
ATOM 1444 O O . PRO A 1 204 ? 29.061 1.734 -11.636 1.00 78.50 204 PRO A O 1
ATOM 1447 N N . THR A 1 205 ? 28.934 -0.097 -12.916 1.00 75.62 205 THR A N 1
ATOM 1448 C CA . THR A 1 205 ? 27.757 0.224 -13.734 1.00 75.62 205 THR A CA 1
ATOM 1449 C C . THR A 1 205 ? 26.856 -1.015 -13.795 1.00 75.62 205 THR A C 1
ATOM 1451 O 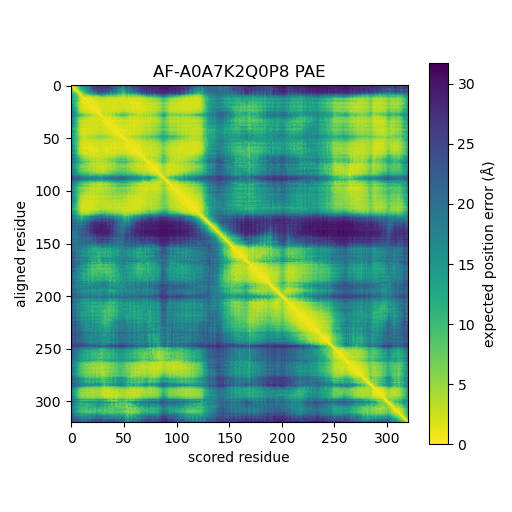O . THR A 1 205 ? 27.285 -2.116 -13.455 1.00 75.62 205 THR A O 1
ATOM 1454 N N . GLY A 1 206 ? 25.594 -0.848 -14.176 1.00 80.69 206 GLY A N 1
ATOM 1455 C CA . GLY A 1 206 ? 24.593 -1.921 -14.163 1.00 80.69 206 GLY A CA 1
ATOM 1456 C C . GLY A 1 206 ? 23.476 -1.658 -13.158 1.00 80.69 206 GLY A C 1
ATOM 1457 O O . GLY A 1 206 ? 23.601 -0.807 -12.267 1.00 80.69 206 GLY A O 1
ATOM 1458 N N . PHE A 1 207 ? 22.356 -2.366 -13.313 1.00 74.50 207 PHE A N 1
ATOM 1459 C CA . PHE A 1 207 ? 21.145 -2.025 -12.567 1.00 74.50 207 PHE A CA 1
ATOM 1460 C C . PHE A 1 207 ? 21.304 -2.249 -11.055 1.00 74.50 207 PHE A C 1
ATOM 1462 O O . PHE A 1 207 ? 20.771 -1.462 -10.276 1.00 74.50 207 PHE A O 1
ATOM 1469 N N . LEU A 1 208 ? 22.092 -3.247 -10.623 1.00 81.31 208 LEU A N 1
ATOM 1470 C CA . LEU A 1 208 ? 22.367 -3.486 -9.199 1.00 81.31 208 LEU A CA 1
ATOM 1471 C C . LEU A 1 208 ? 23.116 -2.313 -8.564 1.00 81.31 208 LEU A C 1
ATOM 1473 O O . LEU A 1 208 ? 22.776 -1.882 -7.465 1.00 81.31 208 LEU A O 1
ATOM 1477 N N . VAL A 1 209 ? 24.095 -1.759 -9.282 1.00 80.56 209 VAL A N 1
ATOM 1478 C CA . VAL A 1 209 ? 24.860 -0.596 -8.818 1.00 80.56 209 VAL A CA 1
ATOM 1479 C C . VAL A 1 209 ? 23.954 0.626 -8.760 1.00 80.56 209 VAL A C 1
ATOM 1481 O O . VAL A 1 209 ? 23.923 1.309 -7.742 1.00 80.56 209 VAL A O 1
ATOM 1484 N N . SER A 1 210 ? 23.153 0.857 -9.806 1.00 71.62 210 SER A N 1
ATOM 1485 C CA . SER A 1 210 ? 22.193 1.965 -9.825 1.00 71.62 210 SER A CA 1
ATOM 1486 C C . SER A 1 210 ? 21.140 1.853 -8.718 1.00 71.62 210 SER A C 1
ATOM 1488 O O . SER A 1 210 ? 20.794 2.860 -8.107 1.00 71.62 210 SER A O 1
ATOM 1490 N N . GLY A 1 211 ? 20.689 0.633 -8.401 1.00 71.88 211 GLY A N 1
ATOM 1491 C CA . GLY A 1 211 ? 19.742 0.368 -7.324 1.00 71.88 211 GLY A CA 1
ATOM 1492 C C . GLY A 1 211 ? 20.337 0.700 -5.960 1.00 71.88 211 GLY A C 1
ATOM 1493 O O . GLY A 1 211 ? 19.740 1.460 -5.203 1.00 71.88 211 GLY A O 1
ATOM 1494 N N . VAL A 1 212 ? 21.550 0.214 -5.672 1.00 81.06 212 VAL A N 1
ATOM 1495 C CA . VAL A 1 212 ? 22.252 0.528 -4.416 1.00 81.06 212 VAL A CA 1
ATOM 1496 C C . VAL A 1 212 ? 22.528 2.027 -4.308 1.00 81.06 212 VAL A C 1
ATOM 1498 O O . VAL A 1 212 ? 22.184 2.639 -3.299 1.00 81.06 212 VAL A O 1
ATOM 1501 N N . SER A 1 213 ? 23.092 2.643 -5.351 1.00 77.94 213 SER A N 1
ATOM 1502 C CA . SER A 1 213 ? 23.391 4.077 -5.359 1.00 77.94 213 SER A CA 1
ATOM 1503 C C . SER A 1 213 ? 22.137 4.943 -5.213 1.00 77.94 213 SER A C 1
ATOM 1505 O O . SER A 1 213 ? 22.191 5.958 -4.524 1.00 77.94 213 SER A O 1
ATOM 1507 N N . GLY A 1 214 ? 21.007 4.534 -5.796 1.00 65.81 214 GLY A N 1
ATOM 1508 C CA . GLY A 1 214 ? 19.721 5.220 -5.655 1.00 65.81 214 GLY A CA 1
ATOM 1509 C C . GLY A 1 214 ? 19.099 5.089 -4.261 1.00 65.81 214 GLY A C 1
ATOM 1510 O O . GLY A 1 214 ? 18.402 5.997 -3.816 1.00 65.81 214 GLY A O 1
ATOM 1511 N N . MET A 1 215 ? 19.380 4.000 -3.536 1.00 74.56 215 MET A N 1
ATOM 1512 C CA . MET A 1 215 ? 18.894 3.803 -2.163 1.00 74.56 215 MET A CA 1
ATOM 1513 C C . MET A 1 215 ? 19.776 4.488 -1.109 1.00 74.56 215 MET A C 1
ATOM 1515 O O . MET A 1 215 ? 19.302 4.728 0.001 1.00 74.56 215 MET A O 1
ATOM 1519 N N . LEU A 1 216 ? 21.034 4.832 -1.426 1.00 80.38 216 LEU A N 1
ATOM 1520 C CA . LEU A 1 216 ? 21.974 5.444 -0.471 1.00 80.38 216 LEU A CA 1
ATOM 1521 C C . LEU A 1 216 ? 21.412 6.681 0.257 1.00 80.38 216 LEU A C 1
ATOM 1523 O O . LEU A 1 216 ? 21.532 6.723 1.483 1.00 80.38 216 LEU A O 1
ATOM 1527 N N . PRO A 1 217 ? 20.765 7.659 -0.414 1.00 75.25 217 PRO A N 1
ATOM 1528 C CA . PRO A 1 217 ? 20.190 8.813 0.280 1.00 75.25 217 PRO A CA 1
ATOM 1529 C C . PRO A 1 217 ? 19.113 8.422 1.299 1.00 75.25 217 PRO A C 1
ATOM 1531 O O . PRO A 1 217 ? 19.061 8.989 2.388 1.00 75.25 217 PRO A O 1
ATOM 1534 N N . LEU A 1 218 ? 18.284 7.425 0.971 1.00 67.75 218 LEU A N 1
ATOM 1535 C CA . LEU A 1 218 ? 17.217 6.940 1.849 1.00 67.75 218 LEU A CA 1
ATOM 1536 C C . LEU A 1 218 ? 17.782 6.176 3.046 1.00 67.75 218 LEU A C 1
ATOM 1538 O O . LEU A 1 218 ? 17.304 6.359 4.161 1.00 67.75 218 LEU A O 1
ATOM 1542 N N . ILE A 1 219 ? 18.825 5.368 2.834 1.00 77.75 219 ILE A N 1
ATOM 1543 C CA . ILE A 1 219 ? 19.526 4.657 3.910 1.00 77.75 219 ILE A CA 1
ATOM 1544 C C . ILE A 1 219 ? 20.155 5.662 4.879 1.00 77.75 219 ILE A C 1
ATOM 1546 O O . ILE A 1 219 ? 19.974 5.537 6.087 1.00 77.75 219 ILE A O 1
ATOM 1550 N N . LEU A 1 220 ? 20.851 6.682 4.366 1.00 78.62 220 LEU A N 1
ATOM 1551 C CA . LEU A 1 220 ? 21.458 7.727 5.197 1.00 78.62 220 LEU A CA 1
ATOM 1552 C C . LEU A 1 220 ? 20.404 8.497 5.995 1.00 78.62 220 LEU A C 1
ATOM 1554 O O . LEU A 1 220 ? 20.565 8.687 7.200 1.00 78.62 220 LEU A O 1
ATOM 1558 N N . LEU A 1 221 ? 19.307 8.891 5.345 1.00 71.00 221 LEU A N 1
ATOM 1559 C CA . LEU A 1 221 ? 18.191 9.550 6.014 1.00 71.00 221 LEU A CA 1
ATOM 1560 C C . LEU A 1 221 ? 17.592 8.661 7.111 1.00 71.00 221 LEU A C 1
ATOM 1562 O O . LEU A 1 221 ? 17.381 9.133 8.224 1.00 71.00 221 LEU A O 1
ATOM 1566 N N . ALA A 1 222 ? 17.359 7.378 6.824 1.00 66.00 222 ALA A N 1
ATOM 1567 C CA . ALA A 1 222 ? 16.825 6.430 7.794 1.00 66.00 222 ALA A CA 1
ATOM 1568 C C . ALA A 1 222 ? 17.754 6.290 9.004 1.00 66.00 222 ALA A C 1
ATOM 1570 O O . ALA A 1 222 ? 17.284 6.380 10.133 1.00 66.00 222 ALA A O 1
ATOM 1571 N N . VAL A 1 223 ? 19.067 6.145 8.792 1.00 82.19 223 VAL A N 1
ATOM 1572 C CA . VAL A 1 223 ? 20.056 6.070 9.883 1.00 82.19 223 VAL A CA 1
ATOM 1573 C C . VAL A 1 223 ? 20.000 7.317 10.766 1.00 82.19 223 VAL A C 1
ATOM 1575 O O . VAL A 1 223 ? 19.970 7.193 11.989 1.00 82.19 223 VAL A O 1
ATOM 1578 N N . VAL A 1 224 ? 19.931 8.513 10.173 1.00 81.75 224 VAL A N 1
ATOM 1579 C CA . VAL A 1 224 ? 19.827 9.772 10.930 1.00 81.75 224 VAL A CA 1
ATOM 1580 C C . VAL A 1 224 ? 18.510 9.851 11.706 1.00 81.75 224 VAL A C 1
ATOM 1582 O O . VAL A 1 224 ? 18.516 10.208 12.882 1.00 81.75 224 VAL A O 1
ATOM 1585 N N . ILE A 1 225 ? 17.387 9.476 11.087 1.00 72.31 225 ILE A N 1
ATOM 1586 C CA . ILE A 1 225 ? 16.075 9.458 11.747 1.00 72.31 225 ILE A CA 1
ATOM 1587 C C . ILE A 1 225 ? 16.073 8.464 12.910 1.00 72.31 225 ILE A C 1
ATOM 1589 O O . ILE A 1 225 ? 15.654 8.828 14.002 1.00 72.31 225 ILE A O 1
ATOM 1593 N N . PHE A 1 226 ? 16.575 7.241 12.723 1.00 73.44 226 PHE A N 1
ATOM 1594 C CA . PHE A 1 226 ? 16.664 6.251 13.798 1.00 73.44 226 PHE A CA 1
ATOM 1595 C C . PHE A 1 226 ? 17.593 6.703 14.926 1.00 73.44 226 PHE A C 1
ATOM 1597 O O . PHE A 1 226 ? 17.276 6.482 16.091 1.00 73.44 226 PHE A O 1
ATOM 1604 N N . ALA A 1 227 ? 18.691 7.396 14.611 1.00 81.50 227 ALA A N 1
ATOM 1605 C CA . ALA A 1 227 ? 19.541 8.007 15.628 1.00 81.50 227 ALA A CA 1
ATOM 1606 C C . ALA A 1 227 ? 18.781 9.073 16.437 1.00 81.50 227 ALA A C 1
ATOM 1608 O O . ALA A 1 227 ? 18.853 9.080 17.664 1.00 81.50 227 ALA A O 1
ATOM 1609 N N . MET A 1 228 ? 17.999 9.934 15.777 1.00 79.75 228 MET A N 1
ATOM 1610 C CA . MET A 1 228 ? 17.142 10.913 16.458 1.00 79.75 228 MET A CA 1
ATOM 1611 C C . MET A 1 228 ? 16.036 10.249 17.290 1.00 79.75 228 MET A C 1
ATOM 1613 O O . MET A 1 228 ? 15.796 10.671 18.418 1.00 79.75 228 MET A O 1
ATOM 1617 N N . ILE A 1 229 ? 15.388 9.204 16.766 1.00 75.69 229 ILE A N 1
ATOM 1618 C CA . ILE A 1 229 ? 14.392 8.403 17.494 1.00 75.69 229 ILE A CA 1
ATOM 1619 C C . ILE A 1 229 ? 15.030 7.814 18.754 1.00 75.69 229 ILE A C 1
ATOM 1621 O O . ILE A 1 229 ? 14.465 7.967 19.828 1.00 75.69 229 ILE A O 1
ATOM 1625 N N . GLY A 1 230 ? 16.234 7.242 18.660 1.00 80.75 230 GLY A N 1
ATOM 1626 C CA . GLY A 1 230 ? 16.948 6.711 19.824 1.00 80.75 230 GLY A CA 1
ATOM 1627 C C . GLY A 1 230 ? 17.220 7.770 20.899 1.00 80.75 230 GLY A C 1
ATOM 1628 O O . GLY A 1 230 ? 17.079 7.493 22.088 1.00 80.75 230 GLY A O 1
ATOM 1629 N N . VAL A 1 231 ? 17.529 9.013 20.504 1.00 88.75 231 VAL A N 1
ATOM 1630 C CA . VAL A 1 231 ? 17.659 10.137 21.451 1.00 88.75 231 VAL A CA 1
ATOM 1631 C C . VAL A 1 231 ? 16.316 10.449 22.119 1.00 88.75 231 VAL A C 1
ATOM 1633 O O . VAL A 1 231 ? 16.266 10.575 23.341 1.00 88.75 231 VAL A O 1
ATOM 1636 N N . LEU A 1 232 ? 15.225 10.529 21.353 1.00 81.12 232 LEU A N 1
ATOM 1637 C CA . LEU A 1 232 ? 13.880 10.784 21.887 1.00 81.12 232 LEU A CA 1
ATOM 1638 C C . LEU A 1 232 ? 13.390 9.662 22.817 1.00 81.12 232 LEU A C 1
ATOM 1640 O O . LEU A 1 232 ? 12.743 9.943 23.824 1.00 81.12 232 LEU A O 1
ATOM 1644 N N . GLU A 1 233 ? 13.732 8.411 22.510 1.00 79.94 233 GLU A N 1
ATOM 1645 C CA . GLU A 1 233 ? 13.444 7.239 23.341 1.00 79.94 233 GLU A CA 1
ATOM 1646 C C . GLU A 1 233 ? 14.231 7.283 24.649 1.00 79.94 233 GLU A C 1
ATOM 1648 O O . GLU A 1 233 ? 13.641 7.186 25.721 1.00 79.94 233 GLU A O 1
ATOM 1653 N N . SER A 1 234 ? 15.537 7.565 24.588 1.00 83.88 234 SER A N 1
ATOM 1654 C CA . SER A 1 234 ? 16.364 7.729 25.792 1.00 83.88 234 SER A CA 1
ATOM 1655 C C . SER A 1 234 ? 15.937 8.909 26.675 1.00 83.88 234 SER A C 1
ATOM 1657 O O . SER A 1 234 ? 16.134 8.879 27.888 1.00 83.88 234 SER A O 1
ATOM 1659 N N . ALA A 1 235 ? 15.328 9.937 26.078 1.00 86.50 235 ALA A N 1
ATOM 1660 C CA . ALA A 1 235 ? 14.788 11.097 26.777 1.00 86.50 235 ALA A CA 1
ATOM 1661 C C . ALA A 1 235 ? 13.391 10.853 27.384 1.00 86.50 235 ALA A C 1
ATOM 1663 O O . ALA A 1 235 ? 12.843 11.765 27.998 1.00 86.50 235 ALA A O 1
ATOM 1664 N N . GLY A 1 236 ? 12.800 9.663 27.207 1.00 84.31 236 GLY A N 1
ATOM 1665 C CA . GLY A 1 236 ? 11.464 9.326 27.715 1.00 84.31 236 GLY A CA 1
ATOM 1666 C C . GLY A 1 236 ? 10.314 10.012 26.970 1.00 84.31 236 GLY A C 1
ATOM 1667 O O . GLY A 1 236 ? 9.157 9.896 27.366 1.00 84.31 236 GLY A O 1
ATOM 1668 N N . VAL A 1 237 ? 10.595 10.700 25.857 1.00 84.69 237 VAL A N 1
ATOM 1669 C CA . VAL A 1 237 ? 9.589 11.476 25.115 1.00 84.69 237 VAL A CA 1
ATOM 1670 C C . VAL A 1 237 ? 8.512 10.561 24.530 1.00 84.69 237 VAL A C 1
ATOM 1672 O O . VAL A 1 237 ? 7.343 10.936 24.503 1.00 84.69 237 VAL A O 1
ATOM 1675 N N . PHE A 1 238 ? 8.869 9.350 24.087 1.00 74.94 238 PHE A N 1
ATOM 1676 C CA . PHE A 1 238 ? 7.878 8.384 23.602 1.00 74.94 238 PHE A CA 1
ATOM 1677 C C . PHE A 1 238 ? 6.971 7.867 24.717 1.00 74.94 238 PHE A C 1
ATOM 1679 O O . PHE A 1 238 ? 5.773 7.738 24.478 1.00 74.94 238 PHE A O 1
ATOM 1686 N N . ASP A 1 239 ? 7.495 7.647 25.923 1.00 78.50 239 ASP A N 1
ATOM 1687 C CA . ASP A 1 239 ? 6.685 7.247 27.076 1.00 78.50 239 ASP A CA 1
ATOM 1688 C C . ASP A 1 239 ? 5.719 8.364 27.478 1.00 78.50 239 ASP A C 1
ATOM 1690 O O . ASP A 1 239 ? 4.536 8.108 27.709 1.00 78.50 239 ASP A O 1
ATOM 1694 N N . ASP A 1 240 ? 6.181 9.615 27.461 1.00 78.50 240 ASP A N 1
ATOM 1695 C CA . ASP A 1 240 ? 5.347 10.788 27.723 1.00 78.50 240 ASP A CA 1
ATOM 1696 C C . ASP A 1 240 ? 4.274 10.984 26.644 1.00 78.50 240 ASP A C 1
ATOM 1698 O O . ASP A 1 240 ? 3.112 11.252 26.961 1.00 78.50 240 ASP A O 1
ATOM 1702 N N . ILE A 1 241 ? 4.620 10.805 25.364 1.00 70.19 241 ILE A N 1
ATOM 1703 C CA . ILE A 1 241 ? 3.665 10.864 24.249 1.00 70.19 241 ILE A CA 1
ATOM 1704 C C . ILE A 1 241 ? 2.662 9.719 24.348 1.00 70.19 241 ILE A C 1
ATOM 1706 O O . ILE A 1 241 ? 1.470 9.959 24.182 1.00 70.19 241 ILE A O 1
ATOM 1710 N N . VAL A 1 242 ? 3.092 8.492 24.643 1.00 65.81 242 VAL A N 1
ATOM 1711 C CA . VAL A 1 242 ? 2.194 7.343 24.815 1.00 65.81 242 VAL A CA 1
ATOM 1712 C C . VAL A 1 242 ? 1.295 7.564 26.026 1.00 65.81 242 VAL A C 1
ATOM 1714 O O . VAL A 1 242 ? 0.090 7.346 25.923 1.00 65.81 242 VAL A O 1
ATOM 1717 N N . ALA A 1 243 ? 1.804 8.076 27.148 1.00 68.81 243 ALA A N 1
ATOM 1718 C CA . ALA A 1 243 ? 0.996 8.432 28.313 1.00 68.81 243 ALA A CA 1
ATOM 1719 C C . ALA A 1 243 ? -0.017 9.542 27.986 1.00 68.81 243 ALA A C 1
ATOM 1721 O O . ALA A 1 243 ? -1.184 9.454 28.383 1.00 68.81 243 ALA A O 1
ATOM 1722 N N . LEU A 1 244 ? 0.389 10.551 27.210 1.00 66.50 244 LEU A N 1
ATOM 1723 C CA . LEU A 1 244 ? -0.479 11.618 26.713 1.00 66.50 244 LEU A CA 1
ATOM 1724 C C . LEU A 1 244 ? -1.534 11.087 25.733 1.00 66.50 244 LEU A C 1
ATOM 1726 O O . LEU A 1 244 ? -2.694 11.473 25.833 1.00 66.50 244 LEU A O 1
ATOM 1730 N N . MET A 1 245 ? -1.175 10.176 24.826 1.00 58.50 245 MET A N 1
ATOM 1731 C CA . MET A 1 245 ? -2.080 9.548 23.858 1.00 58.50 245 MET A CA 1
ATOM 1732 C C . MET A 1 245 ? -3.055 8.581 24.529 1.00 58.50 245 MET A C 1
ATOM 1734 O O . MET A 1 245 ? -4.237 8.571 24.190 1.00 58.50 245 MET A O 1
ATOM 1738 N N . THR A 1 246 ? -2.604 7.839 25.538 1.00 59.00 246 THR A N 1
ATOM 1739 C CA . THR A 1 246 ? -3.449 6.959 26.360 1.00 59.00 246 THR A CA 1
ATOM 1740 C C . THR A 1 246 ? -4.400 7.776 27.243 1.00 59.00 246 THR A C 1
ATOM 1742 O O . THR A 1 246 ? -5.528 7.355 27.509 1.00 59.00 246 THR A O 1
ATOM 1745 N N . ARG A 1 247 ? -3.979 8.982 27.659 1.00 58.44 247 ARG A N 1
ATOM 1746 C CA . ARG A 1 247 ? -4.844 10.012 28.258 1.00 58.44 247 ARG A CA 1
ATOM 1747 C C . ARG A 1 247 ? -5.707 10.746 27.234 1.00 58.44 247 ARG A C 1
ATOM 1749 O O . ARG A 1 247 ? -6.706 11.347 27.631 1.00 58.44 247 ARG A O 1
ATOM 1756 N N . SER A 1 248 ? -5.348 10.717 25.949 1.00 55.50 248 SER A N 1
ATOM 1757 C CA . SER A 1 248 ? -6.115 11.380 24.905 1.00 55.50 248 SER A CA 1
ATOM 1758 C C . SER A 1 248 ? -7.478 10.709 24.823 1.00 55.50 248 SER A C 1
ATOM 1760 O O . SER A 1 248 ? -7.637 9.499 24.651 1.00 55.50 248 SER A O 1
ATOM 1762 N N . LEU A 1 249 ? -8.492 11.532 25.036 1.00 58.72 249 LEU A N 1
ATOM 1763 C CA . LEU A 1 249 ? -9.846 11.080 25.282 1.00 58.72 249 LEU A CA 1
ATOM 1764 C C . LEU A 1 249 ? -10.481 10.471 24.035 1.00 58.72 249 LEU A C 1
ATOM 1766 O O . LEU A 1 249 ? -11.547 9.901 24.163 1.00 58.72 249 LEU A O 1
ATOM 1770 N N . PHE A 1 250 ? -9.874 10.557 22.847 1.00 65.81 250 PHE A N 1
ATOM 1771 C CA . PHE A 1 250 ? -10.581 10.285 21.596 1.00 65.81 250 PHE A CA 1
ATOM 1772 C C . PHE A 1 250 ? -11.004 8.819 21.443 1.00 65.81 250 PHE A C 1
ATOM 1774 O O . PHE A 1 250 ? -12.157 8.559 21.114 1.00 65.81 250 PHE A O 1
ATOM 1781 N N . GLY A 1 251 ? -10.130 7.859 21.771 1.00 69.44 251 GLY A N 1
ATOM 1782 C CA . GLY A 1 251 ? -10.484 6.434 21.737 1.00 69.44 251 GLY A CA 1
ATOM 1783 C C . GLY A 1 251 ? -11.562 6.071 22.763 1.00 69.44 251 GLY A C 1
ATOM 1784 O O . GLY A 1 251 ? -12.528 5.385 22.438 1.00 69.44 251 GLY A O 1
ATOM 1785 N N . GLN A 1 252 ? -11.452 6.609 23.984 1.00 73.88 252 GLN A N 1
ATOM 1786 C CA . GLN A 1 252 ? -12.434 6.399 25.058 1.00 73.88 252 GLN A CA 1
ATOM 1787 C C . GLN A 1 252 ? -13.758 7.137 24.797 1.00 73.88 252 GLN A C 1
ATOM 1789 O O . GLN A 1 252 ? -14.826 6.666 25.176 1.00 73.88 252 GLN A O 1
ATOM 1794 N N . PHE A 1 253 ? -13.697 8.293 24.143 1.00 76.12 253 PHE A N 1
ATOM 1795 C CA . PHE A 1 253 ? -14.833 9.116 23.749 1.00 76.12 253 PHE A CA 1
ATOM 1796 C C . PHE A 1 253 ? -15.598 8.454 22.604 1.00 76.12 253 PHE A C 1
ATOM 1798 O O . PHE A 1 253 ? -16.815 8.316 22.690 1.00 76.12 253 PHE A O 1
ATOM 1805 N N . ALA A 1 254 ? -14.889 7.951 21.589 1.00 75.50 254 ALA A N 1
ATOM 1806 C CA . ALA A 1 254 ? -15.469 7.146 20.519 1.00 75.50 254 ALA A CA 1
ATOM 1807 C C . ALA A 1 254 ? -16.072 5.833 21.051 1.00 75.50 254 ALA A C 1
ATOM 1809 O O . ALA A 1 254 ? -17.177 5.463 20.648 1.00 75.50 254 ALA A O 1
ATOM 1810 N N . ASP A 1 255 ? -15.398 5.159 21.995 1.00 79.56 255 ASP A N 1
ATOM 1811 C CA . ASP A 1 255 ? -15.921 3.956 22.657 1.00 79.56 255 ASP A CA 1
ATOM 1812 C C . ASP A 1 255 ? -17.209 4.264 23.439 1.00 79.56 255 ASP A C 1
ATOM 1814 O O . ASP A 1 255 ? -18.197 3.550 23.258 1.00 79.56 255 ASP A O 1
ATOM 1818 N N . ARG A 1 256 ? -17.240 5.353 24.228 1.00 81.75 256 ARG A N 1
ATOM 1819 C CA . ARG A 1 256 ? -18.429 5.810 24.977 1.00 81.75 256 ARG A CA 1
ATOM 1820 C C . ARG A 1 256 ? -19.595 6.168 24.061 1.00 81.75 256 ARG A C 1
ATOM 1822 O O . ARG A 1 256 ? -20.644 5.545 24.173 1.00 81.75 256 ARG A O 1
ATOM 1829 N N . ILE A 1 257 ? -19.403 7.085 23.109 1.00 84.19 257 ILE A N 1
ATOM 1830 C CA . ILE A 1 257 ? -20.466 7.496 22.174 1.00 84.19 257 ILE A CA 1
ATOM 1831 C C . ILE A 1 257 ? -20.996 6.287 21.407 1.00 84.19 257 ILE A C 1
ATOM 1833 O O . ILE A 1 257 ? -22.205 6.092 21.294 1.00 84.19 257 ILE A O 1
ATOM 1837 N N . GLY A 1 258 ? -20.097 5.440 20.901 1.00 81.75 258 GLY A N 1
ATOM 1838 C CA . GLY A 1 258 ? -20.489 4.231 20.195 1.00 81.75 258 GLY A CA 1
ATOM 1839 C C . GLY A 1 258 ? -21.221 3.226 21.093 1.00 81.75 258 GLY A C 1
ATOM 1840 O O . GLY A 1 258 ? -22.111 2.524 20.615 1.00 81.75 258 GLY A O 1
ATOM 1841 N N . ALA A 1 259 ? -20.871 3.142 22.382 1.00 83.75 259 ALA A N 1
ATOM 1842 C CA . ALA A 1 259 ? -21.571 2.297 23.350 1.00 83.75 259 ALA A CA 1
ATOM 1843 C C . ALA A 1 259 ? -22.998 2.793 23.613 1.00 83.75 259 ALA A C 1
ATOM 1845 O O . ALA A 1 259 ? -23.912 1.966 23.700 1.00 83.75 259 ALA A O 1
ATOM 1846 N N . ASP A 1 260 ? -23.182 4.112 23.705 1.00 86.31 260 ASP A N 1
ATOM 1847 C CA . ASP A 1 260 ? -24.470 4.753 23.990 1.00 86.31 260 ASP A CA 1
ATOM 1848 C C . ASP A 1 260 ? -25.490 4.484 22.877 1.00 86.31 260 ASP A C 1
ATOM 1850 O O . ASP A 1 260 ? -26.657 4.207 23.151 1.00 86.31 260 ASP A O 1
ATOM 1854 N N . VAL A 1 261 ? -25.037 4.436 21.620 1.00 87.81 261 VAL A N 1
ATOM 1855 C CA . VAL A 1 261 ? -25.871 4.047 20.465 1.00 87.81 261 VAL A CA 1
ATOM 1856 C C . VAL A 1 261 ? -25.929 2.529 20.222 1.00 87.81 261 VAL A C 1
ATOM 1858 O O . VAL A 1 261 ? -26.524 2.071 19.249 1.00 87.81 261 VAL A O 1
ATOM 1861 N N . GLY A 1 262 ? -25.316 1.718 21.092 1.00 84.75 262 GLY A N 1
ATOM 1862 C CA . GLY A 1 262 ? -25.376 0.254 21.029 1.00 84.75 262 GLY A CA 1
ATOM 1863 C C . GLY A 1 262 ? -24.532 -0.394 19.924 1.00 84.75 262 GLY A C 1
ATOM 1864 O O . GLY A 1 262 ? -24.790 -1.543 19.557 1.00 84.75 262 GLY A O 1
ATOM 1865 N N . LEU A 1 263 ? -23.521 0.297 19.388 1.00 87.06 263 LEU A N 1
ATOM 1866 C CA . LEU A 1 263 ? -22.640 -0.258 18.360 1.00 87.06 263 LEU A CA 1
ATOM 1867 C C . LEU A 1 263 ? -21.707 -1.330 18.932 1.00 87.06 263 LEU A C 1
ATOM 1869 O O . LEU A 1 263 ? -21.122 -1.195 20.006 1.00 87.06 263 LEU A O 1
ATOM 1873 N N . HIS A 1 264 ? -21.516 -2.402 18.161 1.00 87.69 264 HIS A N 1
ATOM 1874 C CA . HIS A 1 264 ? -20.581 -3.464 18.523 1.00 87.69 264 HIS A CA 1
ATOM 1875 C C . HIS A 1 264 ? -19.130 -2.932 18.581 1.00 87.69 264 HIS A C 1
ATOM 1877 O O . HIS A 1 264 ? -18.745 -2.182 17.679 1.00 87.69 264 HIS A O 1
ATOM 1883 N N . PRO A 1 265 ? -18.286 -3.361 19.547 1.00 84.81 265 PRO A N 1
ATOM 1884 C CA . PRO A 1 265 ? -16.875 -2.964 19.657 1.00 84.81 265 PRO A CA 1
ATOM 1885 C C . PRO A 1 265 ? -16.090 -3.008 18.346 1.00 84.81 265 PRO A C 1
ATOM 1887 O O . PRO A 1 265 ? -15.444 -2.030 17.993 1.00 84.81 265 PRO A O 1
ATOM 1890 N N . TYR A 1 266 ? -16.239 -4.084 17.568 1.00 87.38 266 TYR A N 1
ATOM 1891 C CA . TYR A 1 266 ? -15.614 -4.197 16.243 1.00 87.38 266 TYR A CA 1
ATOM 1892 C C . TYR A 1 266 ? -16.019 -3.086 15.268 1.00 87.38 266 TYR A C 1
ATOM 1894 O O . TYR A 1 266 ? -15.186 -2.580 14.529 1.00 87.38 266 TYR A O 1
ATOM 1902 N N . ARG A 1 267 ? -17.293 -2.675 15.269 1.00 84.56 267 ARG A N 1
ATOM 1903 C CA . ARG A 1 267 ? -17.774 -1.606 14.382 1.00 84.56 267 ARG A CA 1
ATOM 1904 C C . ARG A 1 267 ? -17.251 -0.242 14.823 1.00 84.56 267 ARG A C 1
ATOM 1906 O O . ARG A 1 267 ? -16.919 0.570 13.971 1.00 84.56 267 ARG A O 1
ATOM 1913 N N . ARG A 1 268 ? -17.143 -0.013 16.133 1.00 87.50 268 ARG A N 1
ATOM 1914 C CA . ARG A 1 268 ? -16.572 1.222 16.690 1.00 87.50 268 ARG A CA 1
ATOM 1915 C C . ARG A 1 268 ? -15.084 1.350 16.354 1.00 87.50 268 ARG A C 1
ATOM 1917 O O . ARG A 1 268 ? -14.681 2.396 15.861 1.00 87.50 268 ARG A O 1
ATOM 1924 N N . ALA A 1 269 ? -14.317 0.264 16.504 1.00 84.31 269 ALA A N 1
ATOM 1925 C CA . ALA A 1 269 ? -12.914 0.206 16.081 1.00 84.31 269 ALA A CA 1
ATOM 1926 C C . ALA A 1 269 ? -12.771 0.529 14.586 1.00 84.31 269 ALA A C 1
ATOM 1928 O O . ALA A 1 269 ? -11.976 1.384 14.218 1.00 84.31 269 ALA A O 1
ATOM 1929 N N . ASN A 1 270 ? -13.613 -0.072 13.736 1.00 84.75 270 ASN A N 1
ATOM 1930 C CA . ASN A 1 270 ? -13.587 0.184 12.294 1.00 84.75 270 ASN A CA 1
ATOM 1931 C C . ASN A 1 270 ? -13.882 1.648 11.939 1.00 84.75 270 ASN A C 1
ATOM 1933 O O . ASN A 1 270 ? -13.232 2.196 11.055 1.00 84.75 270 ASN A O 1
ATOM 1937 N N . ILE A 1 271 ? -14.849 2.286 12.609 1.00 83.75 271 ILE A N 1
ATOM 1938 C CA . ILE A 1 271 ? -15.147 3.711 12.399 1.00 83.75 271 ILE A CA 1
ATOM 1939 C C . ILE A 1 271 ? -13.934 4.555 12.796 1.00 83.75 271 ILE A C 1
ATOM 1941 O O . ILE A 1 271 ? -13.530 5.433 12.040 1.00 83.75 271 ILE A O 1
ATOM 1945 N N . MET A 1 272 ? -13.321 4.262 13.942 1.00 81.06 272 MET A N 1
ATOM 1946 C CA . MET A 1 272 ? -12.141 4.986 14.408 1.00 81.06 272 MET A CA 1
ATOM 1947 C C . MET A 1 272 ? -10.946 4.834 13.454 1.00 81.06 272 MET A C 1
ATOM 1949 O O . MET A 1 272 ? -10.272 5.821 13.158 1.00 81.06 272 MET A O 1
ATOM 1953 N N . ASP A 1 273 ? -10.733 3.633 12.913 1.00 79.81 273 ASP A N 1
ATOM 1954 C CA . ASP A 1 273 ? -9.701 3.371 11.905 1.00 79.81 273 ASP A CA 1
ATOM 1955 C C . ASP A 1 273 ? -9.972 4.131 10.609 1.00 79.81 273 ASP A C 1
ATOM 1957 O O . ASP A 1 273 ? -9.070 4.772 10.075 1.00 79.81 273 ASP A O 1
ATOM 1961 N N . CYS A 1 274 ? -11.223 4.146 10.140 1.00 77.12 274 CYS A N 1
ATOM 1962 C CA . CYS A 1 274 ? -11.608 4.913 8.955 1.00 77.12 274 CYS A CA 1
ATOM 1963 C C . CYS A 1 274 ? -11.369 6.416 9.143 1.00 77.12 274 CYS A C 1
ATOM 1965 O O . CYS A 1 274 ? -10.945 7.088 8.208 1.00 77.12 274 CYS A O 1
ATOM 1967 N N . PHE A 1 275 ? -11.619 6.955 10.338 1.00 76.75 275 PHE A N 1
ATOM 1968 C CA . PHE A 1 275 ? -11.347 8.362 10.637 1.00 76.75 275 PHE A CA 1
ATOM 1969 C C . PHE A 1 275 ? -9.845 8.653 10.690 1.00 76.75 275 PHE A C 1
ATOM 1971 O O . PHE A 1 275 ? -9.394 9.618 10.077 1.00 76.75 275 PHE A O 1
ATOM 1978 N N . THR A 1 276 ? -9.073 7.801 11.366 1.00 74.00 276 THR A N 1
ATOM 1979 C CA . THR A 1 276 ? -7.618 7.960 11.514 1.00 74.00 276 THR A CA 1
ATOM 1980 C C . THR A 1 276 ? -6.907 7.864 10.164 1.00 74.00 276 THR A C 1
ATOM 1982 O O . THR A 1 276 ? -6.159 8.766 9.791 1.00 74.00 276 THR A O 1
ATOM 1985 N N . LEU A 1 277 ? -7.185 6.803 9.402 1.00 73.19 277 LEU A N 1
ATOM 1986 C CA . LEU A 1 277 ? -6.550 6.537 8.109 1.00 73.19 277 LEU A CA 1
ATOM 1987 C C . LEU A 1 277 ? -7.152 7.371 6.974 1.00 73.19 277 LEU A C 1
ATOM 1989 O O . LEU A 1 277 ? -6.451 7.714 6.032 1.00 73.19 277 LEU A O 1
ATOM 1993 N N . GLY A 1 278 ? -8.438 7.715 7.040 1.00 68.88 278 GLY A N 1
ATOM 1994 C CA . GLY A 1 278 ? -9.105 8.517 6.016 1.00 68.88 278 GLY A CA 1
ATOM 1995 C C . GLY A 1 278 ? -8.766 10.000 6.133 1.00 68.88 278 GLY A C 1
ATOM 1996 O O . GLY A 1 278 ? -8.145 10.567 5.238 1.00 68.88 278 GLY A O 1
ATOM 1997 N N . LEU A 1 279 ? -9.142 10.647 7.242 1.00 64.06 279 LEU A N 1
ATOM 1998 C CA . LEU A 1 279 ? -8.946 12.095 7.394 1.00 64.06 279 LEU A CA 1
ATOM 1999 C C . LEU A 1 279 ? -7.472 12.470 7.538 1.00 64.06 279 LEU A C 1
ATOM 2001 O O . LEU A 1 279 ? -7.058 13.479 6.972 1.00 64.06 279 LEU A O 1
ATOM 2005 N N . GLY A 1 280 ? -6.673 11.656 8.235 1.00 61.72 280 GLY A N 1
ATOM 2006 C CA . GLY A 1 280 ? -5.236 11.904 8.391 1.00 61.72 280 GLY A CA 1
ATOM 2007 C C . GLY A 1 280 ? -4.485 11.914 7.057 1.00 61.72 280 GLY A C 1
ATOM 2008 O O . GLY A 1 280 ? -3.514 12.650 6.895 1.00 61.72 280 GLY A O 1
ATOM 2009 N N . VAL A 1 281 ? -4.975 11.153 6.074 1.00 63.25 281 VAL A N 1
ATOM 2010 C CA . VAL A 1 281 ? -4.353 11.047 4.750 1.00 63.25 281 VAL A CA 1
ATOM 2011 C C . VAL A 1 281 ? -4.865 12.119 3.775 1.00 63.25 281 VAL A C 1
ATOM 2013 O O . VAL A 1 281 ? -4.134 12.526 2.871 1.00 63.25 281 VAL A O 1
ATOM 2016 N N . ILE A 1 282 ? -6.084 12.632 3.971 1.00 60.69 282 ILE A N 1
ATOM 2017 C CA . ILE A 1 282 ? -6.700 13.648 3.100 1.00 60.69 282 ILE A CA 1
ATOM 2018 C C . ILE A 1 282 ? -5.997 15.012 3.197 1.00 60.69 282 ILE A C 1
ATOM 2020 O O . ILE A 1 282 ? -6.040 15.771 2.240 1.00 60.69 282 ILE A O 1
ATOM 2024 N N . PHE A 1 283 ? -5.322 15.368 4.292 1.00 64.38 283 PHE A N 1
ATOM 2025 C CA . PHE A 1 283 ? -4.713 16.702 4.404 1.00 64.38 283 PHE A CA 1
ATOM 2026 C C . PHE A 1 283 ? -3.233 16.723 3.971 1.00 64.38 283 PHE A C 1
ATOM 2028 O O . PHE A 1 283 ? -2.376 16.212 4.692 1.00 64.38 283 PHE A O 1
ATOM 2035 N N . PRO A 1 284 ? -2.876 17.370 2.841 1.00 56.38 284 PRO A N 1
ATOM 2036 C CA . PRO A 1 284 ? -1.536 17.265 2.252 1.00 56.38 284 PRO A CA 1
ATOM 2037 C C . PRO A 1 284 ? -0.410 17.906 3.077 1.00 56.38 284 PRO A C 1
ATOM 2039 O O . PRO A 1 284 ? 0.738 17.502 2.937 1.00 56.38 284 PRO A O 1
ATOM 2042 N N . VAL A 1 285 ? -0.711 18.887 3.933 1.00 54.59 285 VAL A N 1
ATOM 2043 C CA . VAL A 1 285 ? 0.311 19.670 4.662 1.00 54.59 285 VAL A CA 1
ATOM 2044 C C . VAL A 1 285 ? 0.842 18.940 5.906 1.00 54.59 285 VAL A C 1
ATOM 2046 O O . VAL A 1 285 ? 1.937 19.241 6.368 1.00 54.59 285 VAL A O 1
ATOM 2049 N N . ALA A 1 286 ? 0.108 17.948 6.422 1.00 54.12 286 ALA A N 1
ATOM 2050 C CA . ALA A 1 286 ? 0.487 17.179 7.616 1.00 54.12 286 ALA A CA 1
ATOM 2051 C C . ALA A 1 286 ? 0.648 15.671 7.352 1.00 54.12 286 ALA A C 1
ATOM 2053 O O . ALA A 1 286 ? 0.971 14.911 8.264 1.00 54.12 286 ALA A O 1
ATOM 2054 N N . ASN A 1 287 ? 0.423 15.220 6.117 1.00 69.38 287 ASN A N 1
ATOM 2055 C CA . ASN A 1 287 ? 0.453 13.805 5.784 1.00 69.38 287 ASN A CA 1
ATOM 2056 C C . ASN A 1 287 ? 1.887 13.336 5.479 1.00 69.38 287 ASN A C 1
ATOM 2058 O O . ASN A 1 287 ? 2.415 13.544 4.381 1.00 69.38 287 ASN A O 1
ATOM 2062 N N . SER A 1 288 ? 2.487 12.639 6.445 1.00 70.75 288 SER A N 1
ATOM 2063 C CA . SER A 1 288 ? 3.803 12.007 6.314 1.00 70.75 288 SER A CA 1
ATOM 2064 C C . SER A 1 288 ? 3.881 11.035 5.132 1.00 70.75 288 SER A C 1
ATOM 2066 O O . SER A 1 288 ? 4.906 10.993 4.457 1.00 70.75 288 SER A O 1
ATOM 2068 N N . PHE A 1 289 ? 2.805 10.315 4.805 1.00 75.00 289 PHE A N 1
ATOM 2069 C CA . PHE A 1 289 ? 2.775 9.375 3.683 1.00 75.00 289 PHE A CA 1
ATOM 2070 C C . PHE A 1 289 ? 2.894 10.068 2.323 1.00 75.00 289 PHE A C 1
ATOM 2072 O O . PHE A 1 289 ? 3.622 9.590 1.454 1.00 75.00 289 PHE A O 1
ATOM 2079 N N . LEU A 1 290 ? 2.225 11.212 2.137 1.00 74.56 290 LEU A N 1
ATOM 2080 C CA . LEU A 1 290 ? 2.323 11.997 0.899 1.00 74.56 290 LEU A CA 1
ATOM 2081 C C . LEU A 1 290 ? 3.717 12.608 0.724 1.00 74.56 290 LEU A C 1
ATOM 2083 O O . LEU A 1 290 ? 4.238 12.645 -0.392 1.00 74.56 290 LEU A O 1
ATOM 2087 N N . LEU A 1 291 ? 4.333 13.059 1.819 1.00 74.25 291 LEU A N 1
ATOM 2088 C CA . LEU A 1 291 ? 5.704 13.570 1.806 1.00 74.25 291 LEU A CA 1
ATOM 2089 C C . LEU A 1 291 ? 6.708 12.461 1.480 1.00 74.25 291 LEU A C 1
ATOM 2091 O O . LEU A 1 291 ? 7.539 12.646 0.592 1.00 74.25 291 LEU A O 1
ATOM 2095 N N . ILE A 1 292 ? 6.586 11.293 2.120 1.00 74.75 292 ILE A N 1
ATOM 2096 C CA . ILE A 1 292 ? 7.430 10.126 1.832 1.00 74.75 292 ILE A CA 1
ATOM 2097 C C . ILE A 1 292 ? 7.279 9.725 0.363 1.00 74.75 292 ILE A C 1
ATOM 2099 O O . ILE A 1 292 ? 8.279 9.672 -0.351 1.00 74.75 292 ILE A O 1
ATOM 2103 N N . ALA A 1 293 ? 6.050 9.541 -0.128 1.00 74.88 293 ALA A N 1
ATOM 2104 C CA . ALA A 1 293 ? 5.800 9.224 -1.533 1.00 74.88 293 ALA A CA 1
ATOM 2105 C C . ALA A 1 293 ? 6.450 10.255 -2.474 1.00 74.88 293 ALA A C 1
ATOM 2107 O O . ALA A 1 293 ? 7.141 9.872 -3.414 1.00 74.88 293 ALA A O 1
ATOM 2108 N N . SER A 1 294 ? 6.314 11.555 -2.184 1.00 75.25 294 SER A N 1
ATOM 2109 C CA . SER A 1 294 ? 6.942 12.620 -2.973 1.00 75.25 294 SER A CA 1
ATOM 2110 C C . SER A 1 294 ? 8.469 12.507 -2.994 1.00 75.25 294 SER A C 1
ATOM 2112 O O . SER A 1 294 ? 9.062 12.515 -4.074 1.00 75.25 294 SER A O 1
ATOM 2114 N N . THR A 1 295 ? 9.112 12.323 -1.838 1.00 75.44 295 THR A N 1
ATOM 2115 C CA . THR A 1 295 ? 10.575 12.158 -1.761 1.00 75.44 295 THR A CA 1
ATOM 2116 C C . THR A 1 295 ? 11.064 10.919 -2.507 1.00 75.44 295 THR A C 1
ATOM 2118 O O . THR A 1 295 ? 12.073 10.990 -3.205 1.00 75.44 295 THR A O 1
ATOM 2121 N N . LEU A 1 296 ? 10.312 9.815 -2.454 1.00 73.44 296 LEU A N 1
ATOM 2122 C CA . LEU A 1 296 ? 10.646 8.579 -3.162 1.00 73.44 296 LEU A CA 1
ATOM 2123 C C . LEU A 1 296 ? 10.573 8.738 -4.684 1.00 73.44 296 LEU A C 1
ATOM 2125 O O . LEU A 1 296 ? 11.312 8.067 -5.395 1.00 73.44 296 LEU A O 1
ATOM 2129 N N . THR A 1 297 ? 9.742 9.647 -5.205 1.00 73.94 297 THR A N 1
ATOM 2130 C CA . THR A 1 297 ? 9.726 9.944 -6.651 1.00 73.94 297 THR A CA 1
ATOM 2131 C C . THR A 1 297 ? 10.893 10.819 -7.116 1.00 73.94 297 THR A C 1
ATOM 2133 O O . THR A 1 297 ? 11.232 10.794 -8.296 1.00 73.94 297 THR A O 1
ATOM 2136 N N . GLN A 1 298 ? 11.529 11.581 -6.218 1.00 70.12 298 GLN A N 1
ATOM 2137 C CA . GLN A 1 298 ? 12.621 12.507 -6.558 1.00 70.12 298 GLN A CA 1
ATOM 2138 C C . GLN A 1 298 ? 13.968 11.803 -6.775 1.00 70.12 298 GLN A C 1
ATOM 2140 O O . GLN A 1 298 ? 14.900 12.406 -7.300 1.00 70.12 298 GLN A O 1
ATOM 2145 N N . SER A 1 299 ? 14.086 10.533 -6.388 1.00 61.66 299 SER A N 1
ATOM 2146 C CA . SER A 1 299 ? 15.348 9.786 -6.414 1.00 61.66 299 SER A CA 1
ATOM 2147 C C . SER A 1 299 ? 15.777 9.296 -7.808 1.00 61.66 299 SER A C 1
ATOM 2149 O O . SER A 1 299 ? 16.813 8.643 -7.918 1.00 61.66 299 SER A O 1
ATOM 2151 N N . TYR A 1 300 ? 15.023 9.601 -8.873 1.00 63.06 300 TYR A N 1
ATOM 2152 C CA . TYR A 1 300 ? 15.229 9.022 -10.205 1.00 63.06 300 TYR A CA 1
ATOM 2153 C C . TYR A 1 300 ? 15.542 10.075 -11.287 1.00 63.06 300 TYR A C 1
ATOM 2155 O O . TYR A 1 300 ? 14.663 10.857 -11.660 1.00 63.06 300 TYR A O 1
ATOM 2163 N N . PRO A 1 301 ? 16.766 10.087 -11.852 1.00 50.59 301 PRO A N 1
ATOM 2164 C CA . PRO A 1 301 ? 17.132 11.003 -12.933 1.00 50.59 301 PRO A CA 1
ATOM 2165 C C . PRO A 1 301 ? 16.278 10.766 -14.188 1.00 50.59 301 PRO A C 1
ATOM 2167 O O . PRO A 1 301 ? 16.201 9.644 -14.682 1.00 50.59 301 PRO A O 1
ATOM 2170 N N . GLY A 1 302 ? 15.655 11.820 -14.727 1.00 50.59 302 GLY A N 1
ATOM 2171 C CA . GLY A 1 302 ? 14.860 11.755 -15.965 1.00 50.59 302 GLY A CA 1
ATOM 2172 C C . GLY A 1 302 ? 13.407 11.290 -15.799 1.00 50.59 302 GLY A C 1
ATOM 2173 O O . GLY A 1 302 ? 12.666 11.280 -16.780 1.00 50.59 302 GLY A O 1
ATOM 2174 N N . ILE A 1 303 ? 12.976 10.956 -14.579 1.00 62.91 303 ILE A N 1
ATOM 2175 C CA . ILE A 1 303 ? 11.582 10.631 -14.255 1.00 62.91 303 ILE A CA 1
ATOM 2176 C C . ILE A 1 303 ? 10.927 11.851 -13.579 1.00 62.91 303 ILE A C 1
ATOM 2178 O O . ILE A 1 303 ? 11.556 12.463 -12.714 1.00 62.91 303 ILE A O 1
ATOM 2182 N N . PRO A 1 304 ? 9.683 12.232 -13.939 1.00 62.16 304 PRO A N 1
ATOM 2183 C CA . PRO A 1 304 ? 9.003 13.361 -13.311 1.00 62.16 304 PRO A CA 1
ATOM 2184 C C . PRO A 1 304 ? 8.875 13.163 -11.797 1.00 62.16 304 PRO A C 1
ATOM 2186 O O . PRO A 1 304 ? 8.337 12.150 -11.336 1.00 62.16 304 PRO A O 1
ATOM 2189 N N . SER A 1 305 ? 9.357 14.140 -11.028 1.00 66.19 305 SER A N 1
ATOM 2190 C CA . SER A 1 305 ? 9.130 14.185 -9.588 1.00 66.19 305 SER A CA 1
ATOM 2191 C C . SER A 1 305 ? 7.700 14.634 -9.313 1.00 66.19 305 SER A C 1
ATOM 2193 O O . SER A 1 305 ? 7.180 15.562 -9.936 1.00 66.19 305 SER A O 1
ATOM 2195 N N . VAL A 1 306 ? 7.041 13.954 -8.380 1.00 71.06 306 VAL A N 1
ATOM 2196 C CA . VAL A 1 306 ? 5.636 14.200 -8.066 1.00 71.06 306 VAL A CA 1
ATOM 2197 C C . VAL A 1 306 ? 5.562 14.873 -6.703 1.00 71.06 306 VAL A C 1
ATOM 2199 O O . VAL A 1 306 ? 6.084 14.370 -5.708 1.00 71.06 306 VAL A O 1
ATOM 2202 N N . SER A 1 307 ? 4.928 16.042 -6.643 1.00 72.62 307 SER A N 1
ATOM 2203 C CA . SER A 1 307 ? 4.771 16.797 -5.398 1.00 72.62 307 SER A CA 1
ATOM 2204 C C . SER A 1 307 ? 3.624 16.232 -4.553 1.00 72.62 307 SER A C 1
ATOM 2206 O O . SER A 1 307 ? 2.606 15.800 -5.097 1.00 72.62 307 SER A O 1
ATOM 2208 N N . ALA A 1 308 ? 3.732 16.280 -3.222 1.00 66.38 308 ALA A N 1
ATOM 2209 C CA . ALA A 1 308 ? 2.655 15.852 -2.318 1.00 66.38 308 ALA A CA 1
ATOM 2210 C C . ALA A 1 308 ? 1.276 16.487 -2.645 1.00 66.38 308 ALA A C 1
ATOM 2212 O O . ALA A 1 308 ? 0.284 15.753 -2.696 1.00 66.38 308 ALA A O 1
ATOM 2213 N N . PRO A 1 309 ? 1.178 17.797 -2.973 1.00 68.25 309 PRO A N 1
ATOM 2214 C CA . PRO A 1 309 ? -0.082 18.395 -3.416 1.00 68.25 309 PRO A CA 1
ATOM 2215 C C . PRO A 1 309 ? -0.598 17.836 -4.745 1.00 68.25 309 PRO A C 1
ATOM 2217 O O . PRO A 1 309 ? -1.808 17.740 -4.922 1.00 68.25 309 PRO A O 1
ATOM 2220 N N . SER A 1 310 ? 0.277 17.446 -5.679 1.00 64.38 310 SER A N 1
ATOM 2221 C CA . SER A 1 310 ? -0.150 16.852 -6.957 1.00 64.38 310 SER A CA 1
ATOM 2222 C C . SER A 1 310 ? -0.732 15.445 -6.780 1.00 64.38 310 SER A C 1
ATOM 2224 O O . SER A 1 310 ? -1.769 15.142 -7.366 1.00 64.38 310 SER A O 1
ATOM 2226 N N . ILE A 1 311 ? -0.157 14.620 -5.895 1.00 65.19 311 ILE A N 1
ATOM 2227 C CA 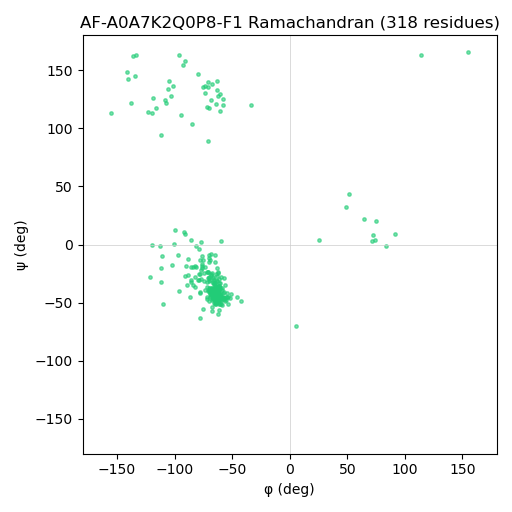. ILE A 1 311 ? -0.717 13.299 -5.546 1.00 65.19 311 ILE A CA 1
ATOM 2228 C C . ILE A 1 311 ? -2.109 13.467 -4.929 1.00 65.19 311 ILE A C 1
ATOM 2230 O O . ILE A 1 311 ? -3.044 12.764 -5.303 1.00 65.19 311 ILE A O 1
ATOM 2234 N N . PHE A 1 312 ? -2.261 14.441 -4.026 1.00 61.59 312 PHE A N 1
ATOM 2235 C CA . PHE A 1 312 ? -3.540 14.743 -3.389 1.00 61.59 312 PHE A CA 1
ATOM 2236 C C . PHE A 1 312 ? -4.587 15.273 -4.379 1.00 61.59 312 PHE A C 1
ATOM 2238 O O . PHE A 1 312 ? -5.710 14.777 -4.440 1.00 61.59 312 PHE A O 1
ATOM 2245 N N . THR A 1 313 ? -4.226 16.279 -5.176 1.00 60.03 313 THR A N 1
ATOM 2246 C CA . THR A 1 313 ? -5.167 16.943 -6.089 1.00 60.03 313 THR A CA 1
ATOM 2247 C C . THR A 1 313 ? -5.613 16.041 -7.223 1.00 60.03 313 THR A C 1
ATOM 2249 O O . THR A 1 313 ? -6.745 16.193 -7.657 1.00 60.03 313 THR A O 1
ATOM 2252 N N . THR A 1 314 ? -4.826 15.042 -7.627 1.00 60.66 314 THR A N 1
ATOM 2253 C CA . THR A 1 314 ? -5.233 14.064 -8.656 1.00 60.66 314 THR A CA 1
ATOM 2254 C C . THR A 1 314 ? -6.442 13.219 -8.233 1.00 60.66 314 THR A C 1
ATOM 2256 O O . THR A 1 314 ? -7.158 12.700 -9.087 1.00 60.66 314 THR A O 1
ATOM 2259 N N . ALA A 1 315 ? -6.735 13.129 -6.928 1.00 52.59 315 ALA A N 1
ATOM 2260 C CA . ALA A 1 315 ? -7.960 12.504 -6.429 1.00 52.59 315 ALA A CA 1
ATOM 2261 C C . ALA A 1 315 ? -9.231 13.343 -6.692 1.00 52.59 315 ALA A C 1
ATOM 2263 O O . ALA A 1 315 ? -10.325 12.786 -6.739 1.00 52.59 315 ALA A O 1
ATOM 2264 N N . PHE A 1 316 ? -9.100 14.664 -6.874 1.00 43.69 316 PHE A N 1
ATOM 2265 C CA . PHE A 1 316 ? -10.227 15.606 -6.973 1.00 43.69 316 PHE A CA 1
ATOM 2266 C C . PHE A 1 316 ? -10.267 16.403 -8.286 1.00 43.69 316 PHE A C 1
ATOM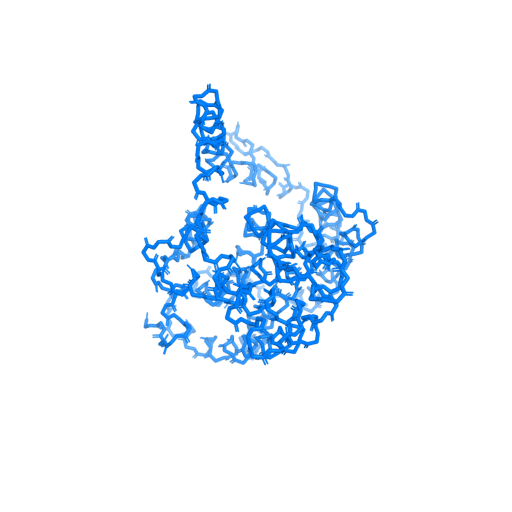 2268 O O . PHE A 1 316 ? -11.340 16.798 -8.736 1.00 43.69 316 PHE A O 1
ATOM 2275 N N . TYR A 1 317 ? -9.117 16.629 -8.916 1.00 38.00 317 TYR A N 1
ATOM 2276 C CA . TYR A 1 317 ? -8.933 17.464 -10.095 1.00 38.00 317 TYR A CA 1
ATOM 2277 C C . TYR A 1 317 ? -7.926 16.836 -11.056 1.00 38.00 317 TYR A C 1
ATOM 2279 O O . TYR A 1 317 ? -6.984 16.151 -10.667 1.00 38.00 317 TYR A O 1
ATOM 2287 N N . ARG A 1 318 ? -8.128 17.086 -12.349 1.00 37.94 318 ARG A N 1
ATOM 2288 C CA . ARG A 1 318 ? -7.222 16.626 -13.400 1.00 37.94 318 ARG A CA 1
ATOM 2289 C C . ARG A 1 318 ? -5.900 17.386 -13.264 1.00 37.94 318 ARG A C 1
ATOM 2291 O O . ARG A 1 318 ? -5.915 18.614 -13.282 1.00 37.94 318 ARG A O 1
ATOM 2298 N N . SER A 1 319 ? -4.783 16.674 -13.135 1.00 40.91 319 SER A N 1
ATOM 2299 C CA . SER A 1 319 ? -3.454 17.281 -13.244 1.00 40.91 319 SER A CA 1
ATOM 2300 C C . SER A 1 319 ? -3.318 17.895 -14.641 1.00 40.91 319 SER A C 1
ATOM 2302 O O . SER A 1 319 ? -3.416 17.161 -15.632 1.00 40.91 319 SER A O 1
ATOM 2304 N N . ALA A 1 320 ? -3.194 19.221 -14.700 1.00 33.78 320 ALA A N 1
ATOM 2305 C CA . ALA A 1 320 ? -2.828 19.957 -15.906 1.00 33.78 320 ALA A CA 1
ATOM 2306 C C . ALA A 1 320 ? -1.350 19.733 -16.240 1.00 33.78 320 ALA A C 1
ATOM 2308 O O . ALA A 1 320 ? -0.557 19.587 -15.279 1.00 33.78 320 ALA A O 1
#

Solvent-accessible surface area (backbone atoms only — not comparable to full-atom values): 16992 Å² total; per-residue (Å²): 117,66,70,64,59,48,53,54,45,13,9,50,44,35,22,50,47,19,54,52,32,29,54,50,5,36,48,63,22,34,32,69,65,35,45,70,57,45,47,76,57,53,48,63,54,35,45,75,50,55,20,57,58,50,60,39,53,40,28,44,51,50,10,11,55,49,4,38,66,59,9,75,72,5,65,66,37,44,54,33,18,65,46,15,60,50,92,91,48,96,54,55,32,52,39,67,56,30,32,64,70,40,42,67,60,54,52,52,50,49,55,51,48,36,52,50,41,27,56,48,28,51,56,46,45,77,54,53,79,75,55,88,66,65,71,77,72,68,80,60,84,92,58,84,60,68,69,61,52,69,66,54,57,55,52,28,53,51,51,25,53,52,40,29,71,75,65,56,36,68,67,60,22,52,51,52,26,52,52,45,39,52,53,42,34,45,75,68,65,76,43,55,75,56,51,49,58,32,72,58,95,91,36,81,36,28,55,59,46,52,50,53,63,53,42,45,66,57,53,54,51,48,52,52,50,52,52,52,48,52,52,39,51,77,68,43,50,56,58,52,48,48,54,49,55,72,63,40,55,61,51,58,46,49,37,48,57,32,49,76,74,64,50,53,36,43,58,46,23,49,52,52,46,50,48,54,62,47,58,51,59,70,40,64,94,78,17,64,65,42,50,50,54,21,56,65,36,58,62,42,91,96,51,80,63,43,50,33,64,53,42,56,40,54,79,80,42,84,80,125

Radius of gyration: 22.02 Å; Cα contacts (8 Å, |Δi|>4): 384; chains: 1; bounding box: 63×38×65 Å

Secondary structure (DSSP, 8-state):
-HHHHHTTHHHHHHHHHHHHHHHHHHHH--HHHHHHHHHHHHHHHHHHTT--HHHHHHHHHHHHHHHHHH-TT-HHHHHHHHH-B-SSSSSBPPHHHHHHHHHHHHHHHHHHHHHHHHHHHHHHHHHHTTSSSGGGTTTS---GGGGGGTTTTHHHHHHHHHHHHHH--HHHHHHHHHHHHHHHHHHTTSS-HHHHSEEETTEEESHHHHHHHHHHHHHHHHHHHHHHHHHHHHTTHHHHHHHHHHH-HHHHHHHHHHHHTT--HHHHHHHHHHHHHHHHHH-TTT-HHHHHHHHHHTTSTTSPP--HHHHHHTTTS---

pLDDT: mean 71.13, std 14.68, range [30.33, 90.38]

Foldseek 3Di:
DVLVVLLLLLLLLLLVLLVLLLLLLLLQLALLVSLLQSLLPSQVVSVLSPHDNLLSLLSNSNSSLLNPLQRLNHPLLVVLQQLAADPPDGDTHDSVNLNVVCVVVSVVVSVVVSVVSSVVRSVVSVPCVVDDLVVVVPPDDPDPCVVVCVPLVVPLSVVLSVCCVPVSDSVVSSVSSVVSSVVSCVVSVVDDPCQCWNADPNDIHHDVVVSVVLCVVVVVVVVVVVVVVVVCVVVCVVVVVVVVVVVPCVSVVLNVVCVVVPHDSSVSSSVVSCCCSPVLLLDLVRNPSLVSSQVSQVSDPPGDRAHSVSSNCVVPDPDD

Mean predicted aligned error: 13.36 Å

Sequence (320 aa):
MAAIELNRSGGAYVAVAFLVVCVIAMAAGSSIGTMFTVFPILYPAGVAVGAQPVLLAGALLSGALFGDNLAPISDTTVISASSQRYRRRNGLAEVGGVVRARAPYSLSAALLAAVLLYLAGMRADNMFLGSTHAAAAAAGDVSPRGLVMLVPVPVPVLVLLIVAFVKRDLFLTALVGLVTGTLVALAAGLMSVKDVLSVTDGKPTGFLVSGVSGMLPLILLAVVIFAMIGVLESAGVFDDIVALMTRSLFGQFADRIGADVGLHPYRRANIMDCFTLGLGVIFPVANSFLLIASTLTQSYPGIPSVSAPSIFTTAFYRSA